Protein AF-A0A0Q6YWP3-F1 (afdb_monomer)

Mean predicted aligned error: 11.35 Å

Secondary structure (DSSP, 8-state):
----PPPPS--S----------TTSPPPPHHHHHHHHHHHHH--SS-S-----HHHHHHHHHHHHTTT--HHHHHHHHHHHHHH--SPPPHHHHHHHHHHHHHHSS--SSPPPPHHHHHHHHHHHHHHHTT--HHHHHHHHHHHHHHHHHHHHHHH-TT--HHHHHHHHHHHHHHHHHHHHHHHHHHHHT-STTGGGHHHHHPPPTT-----

Sequence (212 aa):
MKVKVWESFPPPSQCNEDIELNPFDEPVSLQGIKLVRTFFSTLTNLPGDRQLSKRATEIWGNGLAETGGSEDQIRVVGVWFNEHYQTWPALPTIVQAVKVLHETGTLPAERLENKSELAAMAFLQAADALGLSPFECSDALILAGTLAHYAGYRREHPRMSQASVQHDIAGYAEWGNSVANEILDEIQDGKGALRDLKDYLFKAAPGDESGS

pLDDT: mean 79.92, std 18.94, range [26.22, 96.12]

Structure (mmCIF, N/CA/C/O backbone):
data_AF-A0A0Q6YWP3-F1
#
_entry.id   AF-A0A0Q6YWP3-F1
#
loop_
_atom_site.group_PDB
_atom_site.id
_atom_site.type_symbol
_atom_site.label_atom_id
_atom_site.label_alt_id
_atom_site.label_comp_id
_atom_site.label_asym_id
_atom_site.label_entity_id
_atom_site.label_seq_id
_atom_site.pdbx_PDB_ins_code
_atom_site.Cartn_x
_atom_site.Cartn_y
_atom_site.Cartn_z
_atom_site.occupancy
_atom_site.B_iso_or_equiv
_atom_site.auth_seq_id
_atom_site.auth_comp_id
_atom_site.auth_asym_id
_atom_site.auth_atom_id
_atom_site.pdbx_PDB_model_num
ATOM 1 N N . MET A 1 1 ? 42.359 19.101 12.195 1.00 36.19 1 MET A N 1
ATOM 2 C CA . MET A 1 1 ? 41.343 19.544 11.218 1.00 36.19 1 MET A CA 1
ATOM 3 C C . MET A 1 1 ? 40.153 18.603 11.376 1.00 36.19 1 MET A C 1
ATOM 5 O O . MET A 1 1 ? 40.278 17.436 11.039 1.00 36.19 1 MET A O 1
ATOM 9 N N . LYS A 1 2 ? 39.104 19.035 12.091 1.00 29.38 2 LYS A N 1
ATOM 10 C CA . LYS A 1 2 ? 37.972 18.180 12.494 1.00 29.38 2 LYS A CA 1
ATOM 11 C C . LYS A 1 2 ? 36.897 18.205 11.406 1.00 29.38 2 LYS A C 1
ATOM 13 O O . LYS A 1 2 ? 36.483 19.281 10.986 1.00 29.38 2 LYS A O 1
ATOM 18 N N . VAL A 1 3 ? 36.487 17.021 10.966 1.00 26.22 3 VAL A N 1
ATOM 19 C CA . VAL A 1 3 ? 35.399 16.782 10.011 1.00 26.22 3 VAL A CA 1
ATOM 20 C C . VAL A 1 3 ? 34.067 17.088 10.704 1.00 26.22 3 VAL A C 1
ATOM 22 O O . VAL A 1 3 ? 33.825 16.593 11.804 1.00 26.22 3 VAL A O 1
ATOM 25 N N . LYS A 1 4 ? 33.223 17.928 10.091 1.00 28.20 4 LYS A N 1
ATOM 26 C CA . LYS A 1 4 ? 31.834 18.140 10.520 1.00 28.20 4 LYS A CA 1
ATOM 27 C C . LYS A 1 4 ? 30.990 16.960 10.032 1.00 28.20 4 LYS A C 1
ATOM 29 O O . LYS A 1 4 ? 30.813 16.789 8.830 1.00 28.20 4 LYS A O 1
ATOM 34 N N . VAL A 1 5 ? 30.502 16.169 10.981 1.00 30.98 5 VAL A N 1
ATOM 35 C CA . VAL A 1 5 ? 29.400 15.214 10.814 1.00 30.98 5 VAL A CA 1
ATOM 36 C C . VAL A 1 5 ? 28.134 16.030 10.522 1.00 30.98 5 VAL A C 1
ATOM 38 O O . VAL A 1 5 ? 27.869 16.993 11.238 1.00 30.98 5 VAL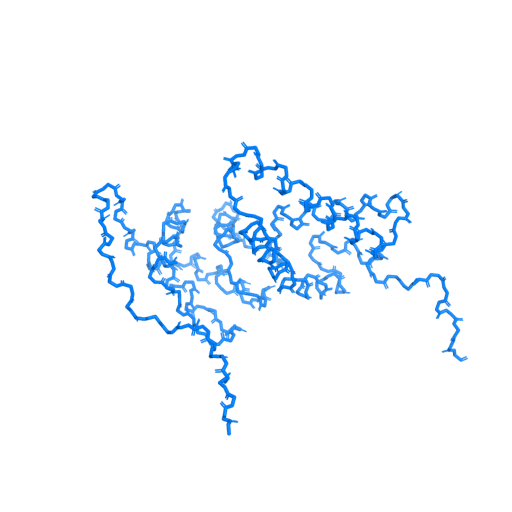 A O 1
ATOM 41 N N . TRP A 1 6 ? 27.413 15.716 9.443 1.00 29.64 6 TRP A N 1
ATOM 42 C CA . TRP A 1 6 ? 26.115 16.328 9.145 1.00 29.64 6 TRP A CA 1
ATOM 43 C C . TRP A 1 6 ? 25.040 15.637 9.986 1.00 29.64 6 TRP A C 1
ATOM 45 O O . TRP A 1 6 ? 24.883 14.420 9.921 1.00 29.64 6 TRP A O 1
ATOM 55 N N . GLU A 1 7 ? 24.374 16.430 10.819 1.00 30.19 7 GLU A N 1
ATOM 56 C CA . GLU A 1 7 ? 23.322 16.017 11.742 1.00 30.19 7 GLU A CA 1
ATOM 57 C C . GLU A 1 7 ? 22.018 15.712 10.994 1.00 30.19 7 GLU A C 1
ATOM 59 O O . GLU A 1 7 ? 21.630 16.397 10.046 1.00 30.19 7 GLU A O 1
ATOM 64 N N . SER A 1 8 ? 21.371 14.648 11.456 1.00 33.53 8 SER A N 1
ATOM 65 C CA . SER A 1 8 ? 20.018 14.198 11.158 1.00 33.53 8 SER A CA 1
ATOM 66 C C . SER A 1 8 ? 18.978 15.317 11.319 1.00 33.53 8 SER A C 1
ATOM 68 O O . SER A 1 8 ? 19.196 16.252 12.083 1.00 33.53 8 SER A O 1
ATOM 70 N N . PHE A 1 9 ? 17.853 15.180 10.606 1.00 31.59 9 PHE A N 1
ATOM 71 C CA . PHE A 1 9 ? 16.603 15.960 10.678 1.00 31.59 9 PHE A CA 1
ATOM 72 C C . PHE A 1 9 ? 16.457 16.940 11.866 1.00 31.59 9 PHE A C 1
ATOM 74 O O . PHE A 1 9 ? 16.589 16.526 13.020 1.00 31.59 9 PHE A O 1
ATOM 81 N N . PRO A 1 10 ? 16.096 18.217 11.623 1.00 34.34 10 PRO A N 1
ATOM 82 C CA . PRO A 1 10 ? 15.955 19.181 12.704 1.00 34.34 10 PRO A CA 1
ATOM 83 C C . PRO A 1 10 ? 14.751 18.859 13.613 1.00 34.34 10 PRO A C 1
ATOM 85 O O . PRO A 1 10 ? 13.735 18.340 13.142 1.00 34.34 10 PRO A O 1
ATOM 88 N N . PRO A 1 11 ? 14.838 19.206 14.912 1.00 31.03 11 PRO A N 1
ATOM 89 C CA . PRO A 1 11 ? 13.736 19.099 15.864 1.00 31.03 11 PRO A CA 1
ATOM 90 C C . PRO A 1 11 ? 12.628 20.125 15.550 1.00 31.03 11 PRO A C 1
ATOM 92 O O . PRO A 1 11 ? 12.899 21.168 14.946 1.00 31.03 11 PRO A O 1
ATOM 95 N N . PRO A 1 12 ? 11.377 19.893 15.992 1.00 34.50 12 PRO A N 1
ATOM 96 C CA . PRO A 1 12 ? 10.263 20.781 15.698 1.00 34.50 12 PRO A CA 1
ATOM 97 C C . PRO A 1 12 ? 10.268 21.987 16.647 1.00 34.50 12 PRO A C 1
ATOM 99 O O . PRO A 1 12 ? 9.529 22.023 17.626 1.00 34.50 12 PRO A O 1
ATOM 102 N N . SER A 1 13 ? 11.075 23.007 16.364 1.00 38.19 13 SER A N 1
ATOM 103 C CA . SER A 1 13 ? 10.786 24.364 16.837 1.00 38.19 13 SER A CA 1
ATOM 104 C C . SER A 1 13 ? 11.537 25.412 16.024 1.00 38.19 13 SER A C 1
ATOM 106 O O . SER A 1 13 ? 12.760 25.356 15.937 1.00 38.19 13 SER A O 1
ATOM 108 N N . GLN A 1 14 ? 10.773 26.411 15.568 1.00 36.66 14 GLN A N 1
ATOM 109 C CA . GLN A 1 14 ? 11.165 27.671 14.919 1.00 36.66 14 GLN A CA 1
ATOM 110 C C . GLN A 1 14 ? 11.204 27.686 13.382 1.00 36.66 14 GLN A C 1
ATOM 112 O O . GLN A 1 14 ? 12.199 28.051 12.767 1.00 36.66 14 GLN A O 1
ATOM 117 N N . CYS A 1 15 ? 10.039 27.451 12.776 1.00 31.56 15 CYS A N 1
ATOM 118 C CA . CYS A 1 15 ? 9.562 28.348 11.723 1.00 31.56 15 CYS A CA 1
ATOM 119 C C . CYS A 1 15 ? 8.568 29.317 12.378 1.00 31.56 15 CYS A C 1
ATOM 121 O O . CYS A 1 15 ? 7.392 28.996 12.520 1.00 31.56 15 CYS A O 1
ATOM 123 N N . ASN A 1 16 ? 9.058 30.468 12.843 1.00 42.81 16 ASN A N 1
ATOM 124 C CA . ASN A 1 16 ? 8.218 31.657 12.966 1.00 42.81 16 ASN A CA 1
ATOM 125 C C . ASN A 1 16 ? 8.261 32.349 11.604 1.00 42.81 16 ASN A C 1
ATOM 127 O O . ASN A 1 16 ? 9.076 33.237 11.379 1.00 42.81 16 ASN A O 1
ATOM 131 N N . GLU A 1 17 ? 7.410 31.894 10.698 1.00 42.47 17 GLU A N 1
ATOM 132 C CA . GLU A 1 17 ? 6.803 32.772 9.709 1.00 42.47 17 GLU A CA 1
ATOM 133 C C . GLU A 1 17 ? 5.310 32.644 9.962 1.00 42.47 17 GLU A C 1
ATOM 135 O O . GLU A 1 17 ? 4.774 31.533 10.000 1.00 42.47 17 GLU A O 1
ATOM 140 N N . ASP A 1 18 ? 4.691 33.776 10.279 1.00 41.66 18 ASP A N 1
ATOM 141 C CA . ASP A 1 18 ? 3.269 33.904 10.531 1.00 41.66 18 ASP A CA 1
ATOM 142 C C . ASP A 1 18 ? 2.508 33.250 9.375 1.00 41.66 18 ASP A C 1
ATOM 144 O O . ASP A 1 18 ? 2.404 33.805 8.281 1.00 41.66 18 ASP A O 1
ATOM 148 N N . ILE A 1 19 ? 1.997 32.038 9.607 1.00 44.81 19 ILE A N 1
ATOM 149 C CA . ILE A 1 19 ? 0.963 31.476 8.751 1.00 44.81 19 ILE A CA 1
ATOM 150 C C . ILE A 1 19 ? -0.212 32.417 8.951 1.00 44.81 19 ILE A C 1
ATOM 152 O O . ILE A 1 19 ? -0.861 32.401 9.999 1.00 44.81 19 ILE A O 1
ATOM 156 N N . GLU A 1 20 ? -0.431 33.274 7.962 1.00 38.97 20 GLU A N 1
ATOM 157 C CA . GLU A 1 20 ? -1.675 33.991 7.777 1.00 38.97 20 GLU A CA 1
ATOM 158 C C . GLU A 1 20 ? -2.767 32.916 7.757 1.00 38.97 20 GLU A C 1
ATOM 160 O O . GLU A 1 20 ? -2.954 32.204 6.771 1.00 38.97 20 GLU A O 1
ATOM 165 N N . LEU A 1 21 ? -3.383 32.694 8.924 1.00 39.88 21 LEU A N 1
ATOM 166 C CA . LEU A 1 21 ? -4.526 31.814 9.090 1.00 39.88 21 LEU A CA 1
ATOM 167 C C . LEU A 1 21 ? -5.546 32.294 8.077 1.00 39.88 21 LEU A C 1
ATOM 169 O O . LEU A 1 21 ? -6.106 33.375 8.249 1.00 39.88 21 LEU A O 1
ATOM 173 N N . ASN A 1 22 ? -5.763 31.509 7.026 1.00 44.22 22 ASN A N 1
ATOM 174 C CA . ASN A 1 22 ? -6.888 31.731 6.151 1.00 44.22 22 ASN A CA 1
ATOM 175 C C . ASN A 1 22 ? -8.135 31.622 7.043 1.00 44.22 22 ASN A C 1
ATOM 177 O O . ASN A 1 22 ? -8.423 30.534 7.543 1.00 44.22 22 ASN A O 1
ATOM 181 N N . PRO A 1 23 ? -8.877 32.714 7.300 1.00 43.69 23 PRO A N 1
ATOM 182 C CA . PRO A 1 23 ? -10.006 32.704 8.233 1.00 43.69 23 PRO A CA 1
ATOM 183 C C . PRO A 1 23 ? -11.196 31.877 7.712 1.00 43.69 23 PRO A C 1
ATOM 185 O O . PRO A 1 23 ? -12.246 31.833 8.351 1.00 43.69 23 PRO A O 1
ATOM 188 N N . PHE A 1 24 ? -11.028 31.244 6.547 1.00 51.12 24 PHE A N 1
ATOM 189 C CA . PHE A 1 24 ? -11.971 30.361 5.877 1.00 51.12 24 PHE A CA 1
ATOM 190 C C . PHE A 1 24 ? -11.594 28.874 5.958 1.00 51.12 24 PHE A C 1
ATOM 192 O O . PHE A 1 24 ? -12.341 28.057 5.424 1.00 51.12 24 PHE A O 1
ATOM 199 N N . ASP A 1 25 ? -10.486 28.502 6.609 1.00 51.50 25 ASP A N 1
ATOM 200 C CA . ASP A 1 25 ? -10.229 27.090 6.905 1.00 51.50 25 ASP A CA 1
ATOM 201 C C . ASP A 1 25 ? -11.214 26.635 7.993 1.00 51.50 25 ASP A C 1
ATOM 203 O O . ASP A 1 25 ? -11.259 27.201 9.091 1.00 51.50 25 ASP A O 1
ATOM 207 N N . GLU A 1 26 ? -12.054 25.645 7.673 1.00 54.94 26 GLU A N 1
ATOM 208 C CA . GLU A 1 26 ? -13.036 25.107 8.615 1.00 54.94 26 GLU A CA 1
ATOM 209 C C . GLU A 1 26 ? -12.348 24.685 9.924 1.00 54.94 26 GLU A C 1
ATOM 211 O O . GLU A 1 26 ? -11.316 24.002 9.898 1.00 54.94 26 GLU A O 1
ATOM 216 N N . PRO A 1 27 ? -12.898 25.071 11.091 1.00 60.66 27 PRO A N 1
ATOM 217 C CA . PRO A 1 27 ? -12.310 24.696 12.361 1.00 60.66 27 PRO A CA 1
ATOM 218 C C . PRO A 1 27 ? -12.307 23.174 12.488 1.00 60.66 27 PRO A C 1
ATOM 220 O O . PRO A 1 27 ? -13.338 22.514 12.358 1.00 60.66 27 PRO A O 1
ATOM 223 N N . VAL A 1 28 ? -11.127 22.630 12.772 1.00 64.94 28 VAL A N 1
ATOM 224 C CA . VAL A 1 28 ? -10.891 21.191 12.903 1.00 64.94 28 VAL A CA 1
ATOM 225 C C . VAL A 1 28 ? -11.882 20.601 13.901 1.00 64.94 28 VAL A C 1
ATOM 227 O O . VAL A 1 28 ? -11.994 21.056 15.045 1.00 64.94 28 VAL A O 1
ATOM 230 N N . SER A 1 29 ? -12.604 19.568 13.469 1.00 76.06 29 SER A N 1
ATOM 231 C CA . SER A 1 29 ? -13.653 18.949 14.274 1.00 76.06 29 SER A CA 1
ATOM 232 C C . SER A 1 29 ? -13.088 18.389 15.585 1.00 76.06 29 SER A C 1
ATOM 234 O O . SER A 1 29 ? -12.233 17.499 15.585 1.00 76.06 29 SER A O 1
ATOM 236 N N . LEU A 1 30 ? -13.608 18.857 16.729 1.00 83.12 30 LEU A N 1
ATOM 237 C CA . LEU A 1 30 ? -13.280 18.295 18.050 1.00 83.12 30 LEU A CA 1
ATOM 238 C C . LEU A 1 30 ? -13.588 16.795 18.119 1.00 83.12 30 LEU A C 1
ATOM 240 O O . LEU A 1 30 ? -12.880 16.051 18.797 1.00 83.12 30 LEU A O 1
ATOM 244 N N . GLN A 1 31 ? -14.637 16.356 17.421 1.00 86.50 31 GLN A N 1
ATOM 245 C CA . GLN A 1 31 ? -14.953 14.941 17.270 1.00 86.50 31 GLN A CA 1
ATOM 246 C C . GLN A 1 31 ? -13.850 14.236 16.480 1.00 86.50 31 GLN A C 1
ATOM 248 O O . GLN A 1 31 ? -13.316 13.247 16.965 1.00 86.50 31 GLN A O 1
ATOM 253 N N . GLY A 1 32 ? -13.436 14.787 15.337 1.00 88.06 32 GLY A N 1
ATOM 254 C CA . GLY A 1 32 ? -12.329 14.260 14.536 1.00 88.06 32 GLY A CA 1
ATOM 255 C C . GLY A 1 32 ? -11.045 14.055 15.343 1.00 88.06 32 GLY A C 1
ATOM 256 O O . GLY A 1 32 ? -10.467 12.972 15.332 1.00 88.06 32 GLY A O 1
ATOM 257 N N . ILE A 1 33 ? -10.644 15.049 16.141 1.00 88.50 33 ILE A N 1
ATOM 258 C CA . ILE A 1 33 ? -9.459 14.949 17.014 1.00 88.50 33 ILE A CA 1
ATOM 259 C C . ILE A 1 33 ? -9.607 13.818 18.044 1.00 88.50 33 ILE A C 1
ATOM 261 O O . ILE A 1 33 ? -8.634 13.113 18.326 1.00 88.50 33 ILE A O 1
ATOM 265 N N . LYS A 1 34 ? -10.803 13.625 18.618 1.00 90.69 34 LYS A N 1
ATOM 266 C CA . LYS A 1 34 ? -11.063 12.501 19.532 1.00 90.69 34 LYS A CA 1
ATOM 267 C C . LYS A 1 34 ? -10.914 11.163 18.819 1.00 90.69 34 LYS A C 1
ATOM 269 O O . LYS A 1 34 ? -10.228 10.299 19.350 1.00 90.69 34 LYS A O 1
ATOM 274 N N . LEU A 1 35 ? -11.469 11.020 17.613 1.00 93.38 35 LEU A N 1
ATOM 275 C CA . LEU A 1 35 ? -11.328 9.800 16.811 1.00 93.38 35 LEU A CA 1
ATOM 276 C C . LEU A 1 35 ? -9.850 9.487 16.538 1.00 93.38 35 LEU A C 1
ATOM 278 O O . LEU A 1 35 ? -9.416 8.366 16.783 1.00 93.38 35 LEU A O 1
ATOM 282 N N . VAL A 1 36 ? -9.048 10.482 16.140 1.00 91.81 36 VAL A N 1
ATOM 283 C CA . VAL A 1 36 ? -7.597 10.301 15.944 1.00 91.81 36 VAL A CA 1
ATOM 284 C C . VAL A 1 36 ? -6.938 9.787 17.221 1.00 91.81 36 VAL A C 1
ATOM 286 O O . VAL A 1 36 ? -6.253 8.769 17.199 1.00 91.81 36 VAL A O 1
ATOM 289 N N . ARG A 1 37 ? -7.172 10.440 18.363 1.00 90.00 37 ARG A N 1
ATOM 290 C CA . ARG A 1 37 ? -6.587 10.003 19.641 1.00 90.00 37 ARG A CA 1
ATOM 291 C C . ARG A 1 37 ? -7.008 8.587 20.015 1.00 90.00 37 ARG A C 1
ATOM 293 O O . ARG A 1 37 ? -6.166 7.814 20.464 1.00 90.00 37 ARG A O 1
ATOM 300 N N . THR A 1 38 ? -8.278 8.246 19.819 1.00 92.38 38 THR A N 1
ATOM 301 C CA . THR A 1 38 ? -8.795 6.905 20.092 1.00 92.38 38 THR A CA 1
ATOM 302 C C . THR A 1 38 ? -8.093 5.870 19.223 1.00 92.38 38 THR A C 1
ATOM 304 O O . THR A 1 38 ? -7.610 4.882 19.770 1.00 92.38 38 THR A O 1
ATOM 307 N N . PHE A 1 39 ? -7.935 6.123 17.921 1.00 93.25 39 PHE A N 1
ATOM 308 C CA . PHE A 1 39 ? -7.214 5.228 17.014 1.00 93.25 39 PHE A CA 1
ATOM 309 C C . PHE A 1 39 ? -5.755 5.035 17.446 1.00 93.25 39 PHE A C 1
ATOM 311 O O . PHE A 1 39 ? -5.323 3.923 17.718 1.00 93.25 39 PHE A O 1
ATOM 318 N N . PHE A 1 40 ? -4.994 6.120 17.610 1.00 89.62 40 PHE A N 1
ATOM 319 C CA . PHE A 1 40 ? -3.577 6.021 17.981 1.00 89.62 40 PHE A CA 1
ATOM 320 C C . PHE A 1 40 ? -3.355 5.425 19.381 1.00 89.62 40 PHE A C 1
ATOM 322 O O . PHE A 1 40 ? -2.286 4.878 19.653 1.00 89.62 40 PHE A O 1
ATOM 329 N N . SER A 1 41 ? -4.358 5.481 20.268 1.00 89.19 41 SER A N 1
ATOM 330 C CA . SER A 1 41 ? -4.292 4.825 21.579 1.00 89.19 41 SER A CA 1
ATOM 331 C C . SER A 1 41 ? -4.309 3.297 21.497 1.00 89.19 41 SER A C 1
ATOM 333 O O . SER A 1 41 ? -3.792 2.647 22.406 1.00 89.19 41 SER A O 1
ATOM 335 N N . THR A 1 42 ? -4.870 2.716 20.429 1.00 90.50 42 THR A N 1
ATOM 336 C CA . THR A 1 42 ? -4.894 1.260 20.256 1.00 90.50 42 THR A CA 1
ATOM 337 C C . THR A 1 42 ? -3.574 0.731 19.723 1.00 90.50 42 THR A C 1
ATOM 339 O O . THR A 1 42 ? -3.256 -0.415 20.004 1.00 90.50 42 THR A O 1
ATOM 342 N N . LEU A 1 43 ? -2.804 1.521 18.967 1.00 86.19 43 LEU A N 1
ATOM 343 C CA . LEU A 1 43 ? -1.618 1.053 18.245 1.00 86.19 43 LEU A CA 1
ATOM 344 C C . LEU A 1 43 ? -0.501 0.645 19.208 1.00 86.19 43 LEU A C 1
ATOM 346 O O . LEU A 1 43 ? 0.202 1.501 19.742 1.00 86.19 43 LEU A O 1
ATOM 350 N N . THR A 1 44 ? -0.330 -0.654 19.456 1.00 79.62 44 THR A N 1
ATOM 351 C CA . THR A 1 44 ? 0.673 -1.178 20.398 1.00 79.62 44 THR A CA 1
ATOM 352 C C . THR A 1 44 ? 1.919 -1.711 19.710 1.00 79.62 44 THR A C 1
ATOM 354 O O . THR A 1 44 ? 2.979 -1.701 20.333 1.00 79.62 44 THR A O 1
ATOM 357 N N . ASN A 1 45 ? 1.803 -2.124 18.446 1.00 70.56 45 ASN A N 1
ATOM 358 C CA . ASN A 1 45 ? 2.820 -2.918 17.751 1.00 70.56 45 ASN A CA 1
ATOM 359 C C . ASN A 1 45 ? 3.852 -2.074 16.977 1.00 70.56 45 ASN A C 1
ATOM 361 O O . ASN A 1 45 ? 4.822 -2.622 16.463 1.00 70.56 45 ASN A O 1
ATOM 365 N N . LEU A 1 46 ? 3.689 -0.745 16.926 1.00 68.44 46 LEU A N 1
ATOM 366 C CA . LEU A 1 46 ? 4.578 0.161 16.188 1.00 68.44 46 LEU A CA 1
ATOM 367 C C . LEU A 1 46 ? 5.637 0.825 17.102 1.00 68.44 46 LEU A C 1
ATOM 369 O O . LEU A 1 46 ? 5.292 1.266 18.209 1.00 68.44 46 LEU A O 1
ATOM 373 N N . PRO A 1 47 ? 6.912 0.932 16.664 1.00 57.00 47 PRO A N 1
ATOM 374 C CA . PRO A 1 47 ? 7.994 1.554 17.434 1.00 57.00 47 PRO A CA 1
ATOM 375 C C . PRO A 1 47 ? 7.790 3.070 17.641 1.00 57.00 47 PRO A C 1
ATOM 377 O O . PRO A 1 47 ? 7.166 3.756 16.834 1.00 57.00 47 PRO A O 1
ATOM 380 N N . GLY A 1 48 ? 8.287 3.583 18.774 1.00 54.91 48 GLY A N 1
ATOM 381 C CA . GLY A 1 48 ? 7.919 4.887 19.342 1.00 54.91 48 GLY A CA 1
ATOM 382 C C . GLY A 1 48 ? 8.360 6.124 18.549 1.00 54.91 48 GLY A C 1
ATOM 383 O O . GLY A 1 48 ? 9.542 6.415 18.462 1.00 54.91 48 GLY A O 1
ATOM 384 N N . ASP A 1 49 ? 7.392 6.871 18.024 1.00 57.19 49 ASP A N 1
ATOM 385 C CA . ASP A 1 49 ? 6.816 8.102 18.593 1.00 57.19 49 ASP A CA 1
ATOM 386 C C . ASP A 1 49 ? 5.392 8.183 18.026 1.00 57.19 49 ASP A C 1
ATOM 388 O O . ASP A 1 49 ? 5.204 8.371 16.830 1.00 57.19 49 ASP A O 1
ATOM 392 N N . ARG A 1 50 ? 4.369 7.918 18.849 1.00 62.53 50 ARG A N 1
ATOM 393 C CA . ARG A 1 50 ? 2.978 7.747 18.376 1.00 62.53 50 ARG A CA 1
ATOM 394 C C . ARG A 1 50 ? 2.279 9.077 18.091 1.00 62.53 50 ARG A C 1
ATOM 396 O O . ARG A 1 50 ? 1.088 9.086 17.779 1.00 62.53 50 ARG A O 1
ATOM 403 N N . GLN A 1 51 ? 2.973 10.200 18.273 1.00 67.81 51 GLN A N 1
ATOM 404 C CA . GLN A 1 51 ? 2.371 11.513 18.121 1.00 67.81 51 GLN A CA 1
ATOM 405 C C . GLN A 1 51 ? 2.485 11.996 16.683 1.00 67.81 51 GLN A C 1
ATOM 407 O O . GLN A 1 51 ? 3.549 12.355 16.186 1.00 67.81 51 GLN A O 1
ATOM 412 N N . LEU A 1 52 ? 1.331 12.069 16.027 1.00 77.69 52 LEU A N 1
ATOM 413 C CA . LEU A 1 52 ? 1.197 12.868 14.823 1.00 77.69 52 LEU A CA 1
ATOM 414 C C . LEU A 1 52 ? 1.549 14.329 15.125 1.00 77.69 52 LEU A C 1
ATOM 416 O O . LEU A 1 52 ? 1.199 14.873 16.175 1.00 77.69 52 LEU A O 1
ATOM 420 N N . SER A 1 53 ? 2.168 15.000 14.152 1.00 82.38 53 SER A N 1
ATOM 421 C CA . SER A 1 53 ? 2.283 16.458 14.185 1.00 82.38 53 SER A CA 1
ATOM 422 C C . SER A 1 53 ? 0.895 17.106 14.281 1.00 82.38 53 SER A C 1
ATOM 424 O O . SER A 1 53 ? -0.119 16.496 13.925 1.00 82.38 53 SER A O 1
ATOM 426 N N . LYS A 1 54 ? 0.827 18.369 14.722 1.00 80.75 54 LYS A N 1
ATOM 427 C CA . LYS A 1 54 ? -0.445 19.110 14.789 1.00 80.75 54 LYS A CA 1
ATOM 428 C C . LYS A 1 54 ? -1.167 19.086 13.437 1.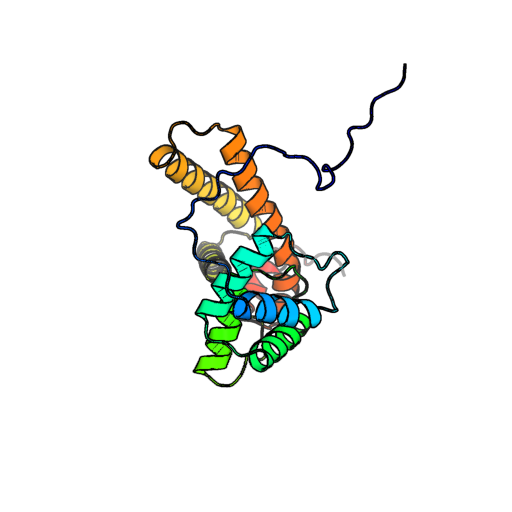00 80.75 54 LYS A C 1
ATOM 430 O O . LYS A 1 54 ? -2.303 18.641 13.368 1.00 80.75 54 LYS A O 1
ATOM 435 N N . ARG A 1 55 ? -0.462 19.437 12.357 1.00 82.50 55 ARG A N 1
ATOM 436 C CA . ARG A 1 55 ? -1.000 19.422 10.989 1.00 82.50 55 ARG A CA 1
ATOM 437 C C . ARG A 1 55 ? -1.501 18.039 10.565 1.00 82.50 55 ARG A C 1
ATOM 439 O O . ARG A 1 55 ? -2.568 17.927 9.975 1.00 82.50 55 ARG A O 1
ATOM 446 N N . ALA A 1 56 ? -0.752 16.979 10.871 1.00 81.31 56 ALA A N 1
ATOM 447 C CA . ALA A 1 56 ? -1.195 15.621 10.564 1.00 81.31 56 ALA A CA 1
ATOM 448 C C . ALA A 1 56 ? -2.445 15.241 11.374 1.00 81.31 56 ALA A C 1
ATOM 450 O O . ALA A 1 56 ? -3.377 14.671 10.818 1.00 81.31 56 ALA A O 1
ATOM 451 N N . THR A 1 57 ? -2.515 15.625 12.649 1.00 85.38 57 THR A N 1
ATOM 452 C CA . THR A 1 57 ? -3.703 15.415 13.492 1.00 85.38 57 THR A CA 1
ATOM 453 C C . THR A 1 57 ? -4.939 16.105 12.914 1.00 85.38 57 THR A C 1
ATOM 455 O O . THR A 1 57 ? -6.023 15.534 12.955 1.00 85.38 57 THR A O 1
ATOM 458 N N . GLU A 1 58 ? -4.791 17.308 12.359 1.00 86.31 58 GLU A N 1
ATOM 459 C CA . GLU A 1 58 ? -5.890 18.065 11.744 1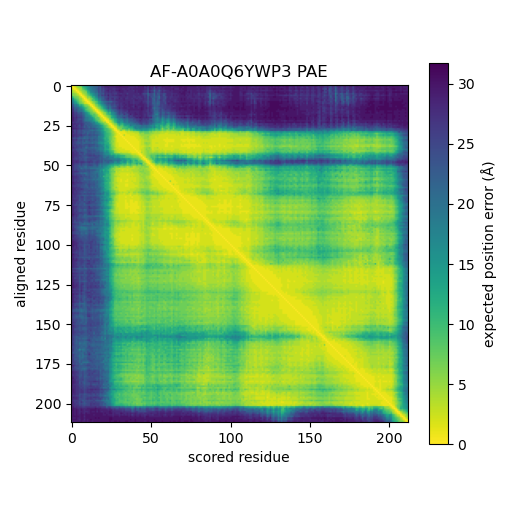.00 86.31 58 GLU A CA 1
ATOM 460 C C . GLU A 1 58 ? -6.392 17.394 10.458 1.00 86.31 58 GLU A C 1
ATOM 462 O O . GLU A 1 58 ? -7.590 17.149 10.322 1.00 86.31 58 GLU A O 1
ATOM 467 N N . ILE A 1 59 ? -5.475 17.000 9.565 1.00 87.31 59 ILE A N 1
ATOM 468 C CA . ILE A 1 59 ? -5.798 16.266 8.329 1.00 87.31 59 ILE A CA 1
ATOM 469 C C . ILE A 1 59 ? -6.536 14.961 8.652 1.00 87.31 59 ILE A C 1
ATOM 471 O O . ILE A 1 59 ? -7.579 14.663 8.071 1.00 87.31 59 ILE A O 1
ATOM 475 N N . TRP A 1 60 ? -6.011 14.194 9.607 1.00 91.25 60 TRP A N 1
ATOM 476 C CA . TRP A 1 60 ? -6.637 12.954 10.052 1.00 91.25 60 TRP A CA 1
ATOM 477 C C . TRP A 1 60 ? -7.980 13.194 10.738 1.00 91.25 60 TRP A C 1
ATOM 479 O O . TRP A 1 60 ? -8.922 12.440 10.514 1.00 91.25 60 TRP A O 1
ATOM 489 N N . GLY A 1 61 ? -8.086 14.245 11.551 1.00 90.06 61 GLY A N 1
ATOM 490 C CA . GLY A 1 61 ? -9.313 14.603 12.252 1.00 90.06 61 GLY A CA 1
ATOM 491 C C . GLY A 1 61 ? -10.458 14.875 11.285 1.00 90.06 61 GLY A C 1
ATOM 492 O O . GLY A 1 61 ? -11.544 14.326 11.468 1.00 90.06 61 GLY A O 1
ATOM 493 N N . ASN A 1 62 ? -10.203 15.653 10.234 1.00 89.38 62 ASN A N 1
ATOM 494 C CA . ASN A 1 62 ? -11.200 15.934 9.204 1.00 89.38 62 ASN A CA 1
ATOM 495 C C . ASN A 1 62 ? -11.571 14.659 8.431 1.00 89.38 62 ASN A C 1
ATOM 497 O O . ASN A 1 62 ? -12.746 14.302 8.378 1.00 89.38 62 ASN A O 1
ATOM 501 N N . GLY A 1 63 ? -10.575 13.904 7.951 1.00 88.25 63 GLY A N 1
ATOM 502 C CA . GLY A 1 63 ? -10.824 12.674 7.193 1.00 88.25 63 GLY A CA 1
ATOM 503 C C . GLY A 1 63 ? -11.595 11.606 7.976 1.00 88.25 63 GLY A C 1
ATOM 504 O O . GLY A 1 63 ? -12.450 10.929 7.413 1.00 88.25 63 GLY A O 1
ATOM 505 N N . LEU A 1 64 ? -11.348 11.465 9.284 1.00 90.75 64 LEU A N 1
ATOM 506 C CA . LEU A 1 64 ? -12.115 10.548 10.132 1.00 90.75 64 LEU A CA 1
ATOM 507 C C . LEU A 1 64 ? -13.510 11.087 10.461 1.00 90.75 64 LEU A C 1
ATOM 509 O O . LEU A 1 64 ? -14.458 10.306 10.483 1.00 90.75 64 LEU A O 1
ATOM 513 N N . ALA A 1 65 ? -13.669 12.393 10.692 1.00 88.94 65 ALA A N 1
ATOM 514 C CA . ALA A 1 65 ? -14.983 12.983 10.955 1.00 88.94 65 ALA A CA 1
ATOM 515 C C . ALA A 1 65 ? -15.945 12.794 9.768 1.00 88.94 65 ALA A C 1
ATOM 517 O O . ALA A 1 65 ? -17.113 12.468 9.977 1.00 88.94 65 ALA A O 1
ATOM 518 N N . GLU A 1 66 ? -15.444 12.903 8.535 1.00 89.75 66 GLU A N 1
ATOM 519 C CA . GLU A 1 66 ? -16.210 12.677 7.300 1.00 89.75 66 GLU A CA 1
ATOM 520 C C . GLU A 1 66 ? -16.757 11.248 7.164 1.00 89.75 66 GLU A C 1
ATOM 522 O O . GLU A 1 66 ? -17.737 11.025 6.456 1.00 89.75 66 GLU A O 1
ATOM 527 N N . THR A 1 67 ? -16.161 10.268 7.851 1.00 87.31 67 THR A N 1
ATOM 528 C CA . THR A 1 67 ? -16.673 8.888 7.841 1.00 87.31 67 THR A CA 1
ATOM 529 C C . THR A 1 67 ? -17.955 8.711 8.653 1.00 87.31 67 THR A C 1
ATOM 531 O O . THR A 1 67 ? -18.628 7.696 8.501 1.00 87.31 67 THR A O 1
ATOM 534 N N . GLY A 1 68 ? -18.276 9.652 9.551 1.00 85.25 68 GLY A N 1
ATOM 535 C CA . GLY A 1 68 ? -19.362 9.498 10.522 1.00 85.25 68 GLY A CA 1
ATOM 536 C C . GLY A 1 68 ? -19.109 8.420 11.588 1.00 85.25 68 GLY A C 1
ATOM 537 O O . GLY A 1 68 ? -20.031 8.072 12.324 1.00 85.25 68 GLY A O 1
ATOM 538 N N . GLY A 1 69 ? -17.885 7.885 11.679 1.00 86.38 69 GLY A N 1
ATOM 539 C CA . GLY A 1 69 ? -17.525 6.815 12.608 1.00 86.38 69 GLY A CA 1
ATOM 540 C C . GLY A 1 69 ? -17.593 7.225 14.085 1.00 86.38 69 GLY A C 1
ATOM 541 O O . GLY A 1 69 ? -17.257 8.353 14.460 1.00 86.38 69 GLY A O 1
ATOM 542 N N . SER A 1 70 ? -18.005 6.289 14.943 1.00 92.31 70 SER A N 1
ATOM 543 C CA . SER A 1 70 ? -17.986 6.460 16.401 1.00 92.31 70 SER A CA 1
ATOM 544 C C . SER A 1 70 ? -16.618 6.124 17.012 1.00 92.31 70 SER A C 1
ATOM 546 O O . SER A 1 70 ? -15.793 5.441 16.404 1.00 92.31 70 SER A O 1
ATOM 548 N N . GLU A 1 71 ? -16.375 6.560 18.253 1.00 94.19 71 GLU A N 1
ATOM 549 C CA . GLU A 1 71 ? -15.156 6.188 18.991 1.00 94.19 71 GLU A CA 1
ATOM 550 C C . GLU A 1 71 ? -15.023 4.664 19.165 1.00 94.19 71 GLU A C 1
ATOM 552 O O . GLU A 1 71 ? -13.917 4.131 19.071 1.00 94.19 71 GLU A O 1
ATOM 557 N N . ASP A 1 72 ? -16.135 3.949 19.358 1.00 94.56 72 ASP A N 1
ATOM 558 C CA . ASP A 1 72 ? -16.132 2.487 19.482 1.00 94.56 72 ASP A CA 1
ATOM 559 C C . ASP A 1 72 ? -15.751 1.809 18.163 1.00 94.56 72 ASP A C 1
ATOM 561 O O . ASP A 1 72 ? -14.924 0.898 18.156 1.00 94.56 72 ASP A O 1
ATOM 565 N N . GLN A 1 73 ? -16.279 2.293 17.035 1.00 94.69 73 GLN A N 1
ATOM 566 C CA . GLN A 1 73 ? -15.900 1.798 15.708 1.00 94.69 73 GLN A CA 1
ATOM 567 C C . GLN A 1 73 ? -14.416 2.032 15.431 1.00 94.69 73 GLN A C 1
ATOM 569 O O . GLN A 1 73 ? -13.724 1.138 14.951 1.00 94.69 73 GLN A O 1
ATOM 574 N N . ILE A 1 74 ? -13.901 3.207 15.794 1.00 95.69 74 ILE A N 1
ATOM 575 C CA . ILE A 1 74 ? -12.478 3.515 15.658 1.00 95.69 74 ILE A CA 1
ATOM 576 C C . ILE A 1 74 ? -11.614 2.608 16.534 1.00 95.69 74 ILE A C 1
ATOM 578 O O . ILE A 1 74 ? -10.542 2.188 16.103 1.00 95.69 74 ILE A O 1
ATOM 582 N N . ARG A 1 75 ? -12.071 2.265 17.741 1.00 95.56 75 ARG A N 1
ATOM 583 C CA . ARG A 1 75 ? -11.361 1.317 18.603 1.00 95.56 75 ARG A CA 1
ATOM 584 C C . ARG A 1 75 ? -11.296 -0.072 17.968 1.00 95.56 75 ARG A C 1
ATOM 586 O O . ARG A 1 75 ? -10.232 -0.678 17.984 1.00 95.56 75 ARG A O 1
ATOM 593 N N . VAL A 1 76 ? -12.397 -0.545 17.379 1.00 96.12 76 VAL A N 1
ATOM 594 C CA . VAL A 1 76 ? -12.443 -1.822 16.645 1.00 96.12 76 VAL A CA 1
ATOM 595 C C . VAL A 1 76 ? -11.479 -1.803 15.456 1.00 96.12 76 VAL A C 1
ATOM 597 O O . VAL A 1 76 ? -10.656 -2.706 15.334 1.00 96.12 76 VAL A O 1
ATOM 600 N N . VAL A 1 77 ? -11.510 -0.746 14.637 1.00 96.00 77 VAL A N 1
ATOM 601 C CA . VAL A 1 77 ? -10.569 -0.563 13.516 1.00 96.00 77 VAL A CA 1
ATOM 602 C C . VAL A 1 77 ? -9.123 -0.525 14.001 1.00 96.00 77 VAL A C 1
ATOM 604 O O . VAL A 1 77 ? -8.248 -1.105 13.372 1.00 96.00 77 VAL A O 1
ATOM 607 N N . GLY A 1 78 ? -8.861 0.130 15.128 1.00 94.06 78 GLY A N 1
ATOM 608 C CA . GLY A 1 78 ? -7.532 0.218 15.712 1.00 94.06 78 GLY A CA 1
ATOM 609 C C . GLY A 1 78 ? -6.990 -1.110 16.248 1.00 94.06 78 GLY A C 1
ATOM 610 O O . GLY A 1 78 ? -5.784 -1.340 16.174 1.00 94.06 78 GLY A O 1
ATOM 611 N N . VAL A 1 79 ? -7.848 -1.986 16.781 1.00 93.94 79 VAL A N 1
ATOM 612 C CA . VAL A 1 79 ? -7.464 -3.354 17.175 1.00 93.94 79 VAL A CA 1
ATOM 613 C C . VAL A 1 79 ? -7.171 -4.191 15.936 1.00 93.94 79 VAL A C 1
ATOM 615 O O . VAL A 1 79 ? -6.075 -4.729 15.830 1.00 93.94 79 VAL A O 1
ATOM 618 N N . TRP A 1 80 ? -8.093 -4.201 14.973 1.00 94.81 80 TRP A N 1
ATOM 619 C CA . TRP A 1 80 ? -7.919 -4.888 13.693 1.00 94.81 80 TRP A CA 1
ATOM 620 C C . TRP A 1 80 ? -6.637 -4.442 12.973 1.00 94.81 80 TRP A C 1
ATOM 622 O O . TRP A 1 80 ? -5.853 -5.269 12.521 1.00 94.81 80 TRP A O 1
ATOM 632 N N . PHE A 1 81 ? -6.343 -3.139 12.943 1.00 92.75 81 PHE A N 1
ATOM 633 C CA . PHE A 1 81 ? -5.126 -2.635 12.307 1.00 92.75 81 PHE A CA 1
ATOM 634 C C . PHE A 1 81 ? -3.854 -3.227 12.938 1.00 92.75 81 PHE A C 1
ATOM 636 O O . PHE A 1 81 ? -2.952 -3.628 12.216 1.00 92.75 81 PHE A O 1
ATOM 643 N N . ASN A 1 82 ? -3.781 -3.338 14.269 1.00 89.69 82 ASN A N 1
ATOM 644 C CA . ASN A 1 82 ? -2.621 -3.955 14.930 1.00 89.69 82 ASN A CA 1
ATOM 645 C C . ASN A 1 82 ? -2.453 -5.445 14.624 1.00 89.69 82 ASN A C 1
ATOM 647 O O . ASN A 1 82 ? -1.339 -5.955 14.738 1.00 89.69 82 ASN A O 1
ATOM 651 N N . GLU A 1 83 ? -3.551 -6.147 14.351 1.00 89.50 83 GLU A N 1
ATOM 652 C CA . GLU A 1 83 ? -3.538 -7.581 14.057 1.00 89.50 83 GLU A CA 1
ATOM 653 C C . GLU A 1 83 ? -3.031 -7.860 12.639 1.00 89.50 83 GLU A C 1
ATOM 655 O O . GLU A 1 83 ? -2.418 -8.901 12.412 1.00 89.50 83 GLU A O 1
ATOM 660 N N . HIS A 1 84 ? -3.251 -6.924 11.709 1.00 88.12 84 HIS A N 1
ATOM 661 C CA . HIS A 1 84 ? -3.005 -7.137 10.280 1.00 88.12 84 HIS A CA 1
ATOM 662 C C . HIS A 1 84 ? -1.873 -6.301 9.681 1.00 88.12 84 HIS A C 1
ATOM 664 O O . HIS A 1 84 ? -1.344 -6.694 8.650 1.00 88.12 84 HIS A O 1
ATOM 670 N N . TYR A 1 85 ? -1.481 -5.186 10.302 1.00 86.50 85 TYR A N 1
ATOM 671 C CA . TYR A 1 85 ? -0.467 -4.283 9.755 1.00 86.50 85 TYR A CA 1
ATOM 672 C C . TYR A 1 85 ? 0.732 -4.149 10.695 1.00 86.50 85 TYR A C 1
ATOM 674 O O . TYR A 1 85 ? 0.590 -3.985 11.910 1.00 86.50 85 TYR A O 1
ATOM 682 N N . GLN A 1 86 ? 1.933 -4.159 10.116 1.00 81.88 86 GLN A N 1
ATOM 683 C CA . GLN A 1 86 ? 3.199 -3.903 10.818 1.00 81.88 86 GLN A CA 1
ATOM 684 C C . GLN A 1 86 ? 3.769 -2.516 10.491 1.00 81.88 86 GLN A C 1
ATOM 686 O O . GLN A 1 86 ? 4.751 -2.069 11.087 1.00 81.88 86 GLN A O 1
ATOM 691 N N . THR A 1 87 ? 3.147 -1.828 9.539 1.00 80.88 87 THR A N 1
ATOM 692 C CA . THR A 1 87 ? 3.566 -0.531 9.019 1.00 80.88 87 THR A CA 1
ATOM 693 C C . THR A 1 87 ? 2.817 0.636 9.656 1.00 80.88 87 THR A C 1
ATOM 695 O O . THR A 1 87 ? 1.787 0.487 10.318 1.00 80.88 87 THR A O 1
ATOM 698 N N . TRP A 1 88 ? 3.360 1.845 9.478 1.00 82.50 88 TRP A N 1
ATOM 699 C CA . TRP A 1 88 ? 2.704 3.056 9.960 1.00 82.50 88 TRP A CA 1
ATOM 700 C C . TRP A 1 88 ? 1.339 3.242 9.283 1.00 82.50 88 TRP A C 1
ATOM 702 O O . TRP A 1 88 ? 1.238 3.117 8.061 1.00 82.50 88 TRP A O 1
ATOM 712 N N . PRO A 1 89 ? 0.284 3.576 10.046 1.00 85.81 89 PRO A N 1
ATOM 713 C CA . PRO A 1 89 ? -1.056 3.681 9.503 1.00 85.81 89 PRO A CA 1
ATOM 714 C C . PRO A 1 89 ? -1.149 4.833 8.503 1.00 85.81 89 PRO A C 1
ATOM 716 O O . PRO A 1 89 ? -0.687 5.948 8.754 1.00 85.81 89 PRO A O 1
ATOM 719 N N . ALA A 1 90 ? -1.816 4.572 7.383 1.00 85.25 90 ALA A N 1
ATOM 720 C CA . ALA A 1 90 ? -2.156 5.576 6.388 1.00 85.25 90 ALA A CA 1
ATOM 721 C C . ALA A 1 90 ? -3.636 5.957 6.520 1.00 85.25 90 ALA A C 1
ATOM 723 O O . ALA A 1 90 ? -4.504 5.084 6.568 1.00 85.25 90 ALA A O 1
ATOM 724 N N . LEU A 1 91 ? -3.940 7.260 6.527 1.00 88.75 91 LEU A N 1
ATOM 725 C CA . LEU A 1 91 ? -5.313 7.761 6.665 1.00 88.75 91 LEU A CA 1
ATOM 726 C C . LEU A 1 91 ? -6.301 7.111 5.674 1.00 88.75 91 LEU A C 1
ATOM 728 O O . LEU A 1 91 ? -7.376 6.717 6.123 1.00 88.75 91 LEU A O 1
ATOM 732 N N . PRO A 1 92 ? -5.976 6.929 4.373 1.00 86.50 92 PRO A N 1
ATOM 733 C CA . PRO A 1 92 ? -6.892 6.279 3.434 1.00 86.50 92 PRO A CA 1
ATOM 734 C C . PRO A 1 92 ? -7.288 4.858 3.850 1.00 86.50 92 PRO A C 1
ATOM 736 O O . PRO A 1 92 ? -8.456 4.497 3.724 1.00 86.50 92 PRO A O 1
ATOM 739 N N . THR A 1 93 ? -6.347 4.075 4.387 1.00 88.38 93 THR A N 1
ATOM 740 C CA . THR A 1 93 ? -6.603 2.716 4.885 1.00 88.38 93 THR A CA 1
ATOM 741 C C . THR A 1 93 ? -7.574 2.744 6.057 1.00 88.38 93 THR A C 1
ATOM 743 O O . THR A 1 93 ? -8.542 1.988 6.081 1.00 88.38 93 THR A O 1
ATOM 746 N N . ILE A 1 94 ? -7.364 3.661 7.004 1.00 92.69 94 ILE A N 1
ATOM 747 C CA . ILE A 1 94 ? -8.213 3.762 8.197 1.00 92.69 94 ILE A CA 1
ATOM 748 C C . ILE A 1 94 ? -9.614 4.245 7.825 1.00 92.69 94 ILE A C 1
ATOM 750 O O . ILE A 1 94 ? -10.603 3.668 8.270 1.00 92.69 94 ILE A O 1
ATOM 754 N N . VAL A 1 95 ? -9.716 5.245 6.949 1.00 92.38 95 VAL A N 1
ATOM 755 C CA . VAL A 1 95 ? -10.998 5.714 6.406 1.00 92.38 95 VAL A CA 1
ATOM 756 C C . VAL A 1 95 ? -11.745 4.577 5.710 1.00 92.38 95 VAL A C 1
ATOM 758 O O . VAL A 1 95 ? -12.946 4.416 5.925 1.00 92.38 95 VAL A O 1
ATOM 761 N N . GLN A 1 96 ? -11.052 3.770 4.904 1.00 91.25 96 GLN A N 1
ATOM 762 C CA . GLN A 1 96 ? -11.658 2.625 4.230 1.00 91.25 96 GLN A CA 1
ATOM 763 C C . GLN A 1 96 ? -12.145 1.570 5.230 1.00 91.25 96 GLN A C 1
ATOM 765 O O . GLN A 1 96 ? -13.275 1.106 5.108 1.00 91.25 96 GLN A O 1
ATOM 770 N N . ALA A 1 97 ? -11.343 1.231 6.241 1.00 93.88 97 ALA A N 1
ATOM 771 C CA . ALA A 1 97 ? -11.724 0.270 7.274 1.00 93.88 97 ALA A CA 1
ATOM 772 C C . ALA A 1 97 ? -12.966 0.726 8.054 1.00 93.88 97 ALA A C 1
ATOM 774 O O . ALA A 1 97 ? -13.893 -0.056 8.257 1.00 93.88 97 ALA A O 1
ATOM 775 N N . VAL A 1 98 ? -13.035 2.008 8.428 1.00 94.25 98 VAL A N 1
ATOM 776 C CA . VAL A 1 98 ? -14.216 2.571 9.100 1.00 94.25 98 VAL A CA 1
ATOM 777 C C . VAL A 1 98 ? -15.455 2.466 8.212 1.00 94.25 98 VAL A C 1
ATOM 779 O O . VAL A 1 98 ? -16.509 2.062 8.700 1.00 94.25 98 VAL A O 1
ATOM 782 N N . LYS A 1 99 ? -15.338 2.771 6.914 1.00 91.88 99 LYS A N 1
ATOM 783 C CA . LYS A 1 99 ? -16.450 2.630 5.959 1.00 91.88 99 LYS A CA 1
ATOM 784 C C . LYS A 1 99 ? -16.913 1.182 5.829 1.00 91.88 99 LYS A C 1
ATOM 786 O O . LYS A 1 99 ? -18.103 0.927 5.958 1.00 91.88 99 LYS A O 1
ATOM 791 N N . VAL A 1 100 ? -15.988 0.235 5.667 1.00 92.75 100 VAL A N 1
ATOM 792 C CA . VAL A 1 100 ? -16.310 -1.202 5.599 1.00 92.75 100 VAL A CA 1
ATOM 793 C C . VAL A 1 100 ? -17.031 -1.660 6.865 1.00 92.75 100 VAL A C 1
ATOM 795 O O . VAL A 1 100 ? -18.073 -2.310 6.776 1.00 92.75 100 VAL A O 1
ATOM 798 N N . LEU A 1 101 ? -16.530 -1.279 8.043 1.00 94.31 101 LEU A N 1
ATOM 799 C CA . LEU A 1 101 ? -17.168 -1.603 9.318 1.00 94.31 101 LEU A CA 1
ATOM 800 C C . LEU A 1 101 ? -18.568 -0.983 9.428 1.00 94.31 101 LEU A C 1
ATOM 802 O O . LEU A 1 101 ? -19.486 -1.624 9.932 1.00 94.31 101 LEU A O 1
ATOM 806 N N . HIS A 1 102 ? -18.742 0.253 8.961 1.00 90.12 102 HIS A N 1
ATOM 807 C CA . HIS A 1 102 ? -20.028 0.944 8.978 1.00 90.12 102 HIS A CA 1
ATOM 808 C C . HIS A 1 102 ? -21.053 0.293 8.037 1.00 90.12 102 HIS A C 1
ATOM 810 O O . HIS A 1 102 ? -22.208 0.114 8.414 1.00 90.12 102 HIS A O 1
ATOM 816 N N . GLU A 1 103 ? -20.635 -0.077 6.827 1.00 90.12 103 GLU A N 1
ATOM 817 C CA . GLU A 1 103 ? -21.502 -0.636 5.785 1.00 90.12 103 GLU A CA 1
ATOM 818 C C . GLU A 1 103 ? -21.866 -2.102 6.039 1.00 90.12 103 GLU A C 1
ATOM 820 O O . GLU A 1 103 ? -22.994 -2.517 5.775 1.00 90.12 103 GLU A O 1
ATOM 825 N N . THR A 1 104 ? -20.921 -2.896 6.546 1.00 91.56 104 THR A N 1
ATOM 826 C CA . THR A 1 104 ? -21.079 -4.356 6.663 1.00 91.56 104 THR A CA 1
ATOM 827 C C . THR A 1 104 ? -21.275 -4.836 8.100 1.00 91.56 104 THR A C 1
ATOM 829 O O . THR A 1 104 ? -21.705 -5.966 8.319 1.00 91.56 104 THR A O 1
ATOM 832 N N . GLY A 1 105 ? -20.974 -3.993 9.090 1.00 92.00 105 GLY A N 1
ATOM 833 C CA . GLY A 1 105 ? -21.029 -4.331 10.513 1.00 92.00 105 GLY A CA 1
ATOM 834 C C . GLY A 1 105 ? -19.822 -5.120 11.034 1.00 92.00 105 GLY A C 1
ATOM 835 O O . GLY A 1 105 ? -19.711 -5.309 12.244 1.00 92.00 105 GLY A O 1
ATOM 836 N N . THR A 1 106 ? -18.903 -5.554 10.166 1.00 93.19 106 THR A N 1
ATOM 837 C CA . THR A 1 106 ? -17.713 -6.339 10.538 1.00 93.19 106 THR A CA 1
ATOM 838 C C . THR A 1 106 ? -16.495 -5.940 9.709 1.00 93.19 106 THR A C 1
ATOM 840 O O . THR A 1 106 ? -16.636 -5.461 8.591 1.00 93.19 106 THR A O 1
ATOM 843 N N . LEU A 1 107 ? -15.287 -6.161 10.228 1.00 94.25 107 LEU A N 1
ATOM 844 C CA . LEU A 1 107 ? -14.055 -6.046 9.440 1.00 94.25 107 LEU A CA 1
ATOM 845 C C . LEU A 1 107 ? -13.667 -7.414 8.859 1.00 94.25 107 LEU A C 1
ATOM 847 O O . LEU A 1 107 ? -14.005 -8.441 9.455 1.00 94.25 107 LEU A O 1
ATOM 851 N N . PRO A 1 108 ? -12.993 -7.447 7.697 1.00 89.19 108 PRO A N 1
ATOM 852 C CA . PRO A 1 108 ? -12.488 -8.691 7.131 1.00 89.19 108 PRO A CA 1
ATOM 853 C C . PRO A 1 108 ? -11.432 -9.326 8.042 1.00 89.19 108 PRO A C 1
ATOM 855 O O . PRO A 1 108 ? -10.746 -8.641 8.796 1.00 89.19 108 PRO A O 1
ATOM 858 N N . ALA A 1 109 ? -11.284 -10.647 7.929 1.00 88.12 109 ALA A N 1
ATOM 859 C CA . ALA A 1 109 ? -10.260 -11.416 8.641 1.00 88.12 109 ALA A CA 1
ATOM 860 C C . ALA A 1 109 ? -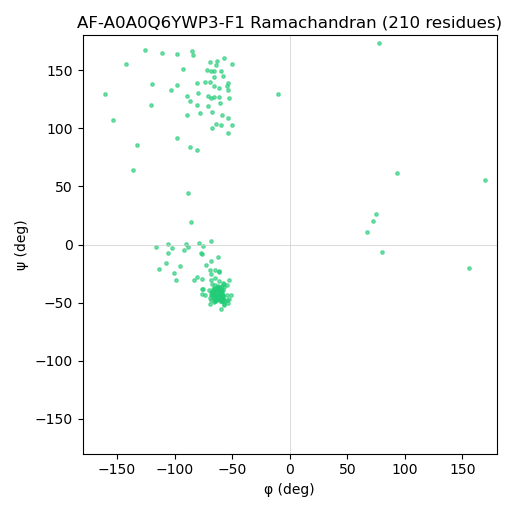8.847 -11.255 8.045 1.00 88.12 109 ALA A C 1
ATOM 862 O O . ALA A 1 109 ? -7.901 -11.868 8.531 1.00 88.12 109 ALA A O 1
ATOM 863 N N . GLU A 1 110 ? -8.721 -10.483 6.968 1.00 86.25 110 GLU A N 1
ATOM 864 C CA . GLU A 1 110 ? -7.477 -10.188 6.265 1.00 86.25 110 GLU A CA 1
ATOM 865 C C . GLU A 1 110 ? -7.306 -8.668 6.162 1.00 86.25 110 GLU A C 1
ATOM 867 O O . GLU A 1 110 ? -8.241 -7.895 6.414 1.00 86.25 110 GLU A O 1
ATOM 872 N N . ARG A 1 111 ? -6.099 -8.246 5.788 1.00 88.69 111 ARG A N 1
ATOM 873 C CA . ARG A 1 111 ? -5.747 -6.856 5.521 1.00 88.69 111 ARG A CA 1
ATOM 874 C C . ARG A 1 111 ? -6.606 -6.280 4.389 1.00 88.69 111 ARG A C 1
ATOM 876 O O . ARG A 1 111 ? -7.018 -6.994 3.484 1.00 88.69 111 ARG A O 1
ATOM 883 N N . LEU A 1 112 ? -6.883 -4.976 4.430 1.00 88.25 112 LEU A N 1
ATOM 884 C CA . LEU A 1 112 ? -7.498 -4.280 3.298 1.00 88.25 112 LEU A CA 1
ATOM 885 C C . LEU A 1 112 ? -6.419 -3.812 2.328 1.00 88.25 112 LEU A C 1
ATOM 887 O O . LEU A 1 112 ? -5.554 -3.010 2.701 1.00 88.25 112 LEU A O 1
ATOM 891 N N . GLU A 1 113 ? -6.534 -4.237 1.075 1.00 85.19 113 GLU A N 1
ATOM 892 C CA . GLU A 1 113 ? -5.674 -3.772 0.001 1.00 85.19 113 GLU A CA 1
ATOM 893 C C . GLU A 1 113 ? -6.130 -2.417 -0.530 1.00 85.19 113 GLU A C 1
ATOM 895 O O . GLU A 1 113 ? -7.317 -2.144 -0.750 1.00 85.19 113 GLU A O 1
ATOM 900 N N . ASN A 1 114 ? -5.162 -1.545 -0.792 1.00 82.25 114 ASN A N 1
ATOM 901 C CA . ASN A 1 114 ? -5.444 -0.289 -1.472 1.00 82.25 114 ASN A CA 1
ATOM 902 C C . ASN A 1 114 ? -5.456 -0.474 -3.002 1.00 82.25 114 ASN A C 1
ATOM 904 O O . ASN A 1 114 ? -4.987 -1.469 -3.556 1.00 82.25 114 ASN A O 1
ATOM 908 N N . LYS A 1 115 ? -5.979 0.526 -3.721 1.00 84.12 115 LYS A N 1
ATOM 909 C CA . LYS A 1 115 ? -6.055 0.489 -5.192 1.00 84.12 115 LYS A CA 1
ATOM 910 C C . LYS A 1 115 ? -4.690 0.311 -5.863 1.00 84.12 115 LYS A C 1
ATOM 912 O O . LYS A 1 115 ? -4.629 -0.302 -6.924 1.00 84.12 115 LYS A O 1
ATOM 917 N N . SER A 1 116 ? -3.625 0.855 -5.275 1.00 84.75 116 SER A N 1
ATOM 918 C CA . SER A 1 116 ? -2.270 0.740 -5.819 1.00 84.75 116 SER A CA 1
ATOM 919 C C . SER A 1 116 ? -1.735 -0.685 -5.688 1.00 84.75 116 SER A C 1
ATOM 921 O O . SER A 1 116 ? -1.121 -1.175 -6.627 1.00 84.75 116 SER A O 1
ATOM 923 N N . GLU A 1 117 ? -2.016 -1.372 -4.581 1.00 87.69 117 GLU A N 1
ATOM 924 C CA . GLU A 1 117 ? -1.653 -2.781 -4.373 1.00 87.69 117 GLU A CA 1
ATOM 925 C C . GLU A 1 117 ? -2.399 -3.703 -5.343 1.00 87.69 117 GLU A C 1
ATOM 927 O O . GLU A 1 117 ? -1.783 -4.536 -6.005 1.00 87.69 117 GLU A O 1
ATOM 932 N N . LEU A 1 118 ? -3.711 -3.502 -5.512 1.00 88.88 118 LEU A N 1
ATOM 933 C CA . LEU A 1 118 ? -4.501 -4.263 -6.487 1.00 88.88 118 LEU A CA 1
ATOM 934 C C . LEU A 1 118 ? -4.040 -4.004 -7.932 1.00 88.88 118 LEU A C 1
ATOM 936 O O . LEU A 1 118 ? -4.009 -4.922 -8.751 1.00 88.88 118 LEU A O 1
ATOM 940 N N . ALA A 1 119 ? -3.651 -2.767 -8.256 1.00 90.62 119 ALA A N 1
ATOM 941 C CA . ALA A 1 119 ? -3.073 -2.442 -9.557 1.00 90.62 119 ALA A CA 1
ATOM 942 C C . ALA A 1 119 ? -1.694 -3.092 -9.749 1.00 90.62 119 ALA A C 1
ATOM 944 O O . ALA A 1 119 ? -1.422 -3.625 -10.823 1.00 90.62 119 ALA A O 1
ATOM 945 N N . ALA A 1 120 ? -0.846 -3.095 -8.714 1.00 90.94 120 ALA A N 1
ATOM 946 C CA . ALA A 1 120 ? 0.442 -3.780 -8.740 1.00 90.94 120 ALA A CA 1
ATOM 947 C C . ALA A 1 120 ? 0.261 -5.280 -9.002 1.00 90.94 120 ALA A C 1
ATOM 949 O O . ALA A 1 120 ? 0.924 -5.821 -9.882 1.00 90.94 120 ALA A O 1
ATOM 950 N N . MET A 1 121 ? -0.702 -5.927 -8.337 1.00 91.94 121 MET A N 1
ATOM 951 C CA . MET A 1 121 ? -1.055 -7.322 -8.605 1.00 91.94 121 MET A CA 1
ATOM 952 C C . MET A 1 121 ? -1.425 -7.550 -10.072 1.00 91.94 121 MET A C 1
ATOM 954 O O . MET A 1 121 ? -0.879 -8.450 -10.706 1.00 91.94 121 MET A O 1
ATOM 958 N N . ALA A 1 122 ? -2.301 -6.713 -10.631 1.00 93.06 122 ALA A N 1
ATOM 959 C CA . ALA A 1 122 ? -2.706 -6.831 -12.028 1.00 93.06 122 ALA A CA 1
ATOM 960 C C . ALA A 1 122 ? -1.519 -6.667 -12.996 1.00 93.06 122 ALA A C 1
ATOM 962 O O . ALA A 1 122 ? -1.432 -7.385 -13.993 1.00 93.06 122 ALA A O 1
ATOM 963 N N . PHE A 1 123 ? -0.582 -5.758 -12.703 1.00 94.19 123 PHE A N 1
ATOM 964 C CA . PHE A 1 123 ? 0.632 -5.601 -13.504 1.00 94.19 123 PHE A CA 1
ATOM 965 C C . PHE A 1 123 ? 1.563 -6.810 -13.412 1.00 94.19 123 PHE A C 1
ATOM 967 O O . PHE A 1 123 ? 2.082 -7.243 -14.439 1.00 94.19 123 PHE A O 1
ATOM 974 N N . LEU A 1 124 ? 1.744 -7.378 -12.219 1.00 94.31 124 LEU A N 1
ATOM 975 C CA . LEU A 1 124 ? 2.579 -8.562 -12.015 1.00 94.31 124 LEU A CA 1
ATOM 976 C C . LEU A 1 124 ? 1.978 -9.796 -12.704 1.00 94.31 124 LEU A C 1
ATOM 978 O O . LEU A 1 124 ? 2.691 -10.520 -13.388 1.00 94.31 124 LEU A O 1
ATOM 982 N N . GLN A 1 125 ? 0.658 -9.985 -12.630 1.00 92.62 125 GLN A N 1
ATOM 983 C CA . GLN A 1 125 ? -0.044 -11.048 -13.364 1.00 92.62 125 GLN A CA 1
ATOM 984 C C . GLN A 1 125 ? 0.079 -10.881 -14.883 1.00 92.62 125 GLN A C 1
ATOM 986 O O . GLN A 1 125 ? 0.270 -11.854 -15.611 1.00 92.62 125 GLN A O 1
ATOM 991 N N . ALA A 1 126 ? -0.014 -9.646 -15.382 1.00 94.25 126 ALA A N 1
ATOM 992 C CA . ALA A 1 126 ? 0.198 -9.372 -16.799 1.00 94.25 126 ALA A CA 1
ATOM 993 C C . ALA A 1 126 ? 1.648 -9.655 -17.222 1.00 94.25 126 ALA A C 1
ATOM 995 O O . ALA A 1 126 ? 1.872 -10.163 -18.318 1.00 94.25 126 ALA A O 1
ATOM 996 N N . ALA A 1 127 ? 2.626 -9.354 -16.367 1.00 93.75 127 ALA A N 1
ATOM 997 C CA . ALA A 1 127 ? 4.031 -9.652 -16.621 1.00 93.75 127 ALA A CA 1
ATOM 998 C C . ALA A 1 127 ? 4.306 -11.163 -16.652 1.00 93.75 127 ALA A C 1
ATOM 1000 O O . ALA A 1 127 ? 4.987 -11.626 -17.568 1.00 93.75 127 ALA A O 1
ATOM 1001 N N . ASP A 1 128 ? 3.711 -11.927 -15.733 1.00 92.81 128 ASP A N 1
ATOM 1002 C CA . ASP A 1 128 ? 3.761 -13.394 -15.739 1.00 92.81 128 ASP A CA 1
ATOM 1003 C C . ASP A 1 128 ? 3.172 -13.970 -17.036 1.00 92.81 128 ASP A C 1
ATOM 1005 O O . ASP A 1 128 ? 3.805 -14.766 -17.728 1.00 92.81 128 ASP A O 1
ATOM 1009 N N . ALA A 1 129 ? 2.006 -13.470 -17.459 1.00 93.56 129 ALA A N 1
ATOM 1010 C CA . ALA A 1 129 ? 1.383 -13.869 -18.721 1.00 93.56 129 ALA A CA 1
ATOM 1011 C C . ALA A 1 129 ? 2.240 -13.541 -19.962 1.00 93.56 129 ALA A C 1
ATOM 1013 O O . ALA A 1 129 ? 2.089 -14.177 -21.007 1.00 93.56 129 ALA A O 1
ATOM 1014 N N . LEU A 1 130 ? 3.140 -12.558 -19.858 1.00 93.38 130 LEU A N 1
ATOM 1015 C CA . LEU A 1 130 ? 4.116 -12.198 -20.891 1.00 93.38 130 LEU A CA 1
ATOM 1016 C C . LEU A 1 130 ? 5.436 -12.979 -20.775 1.00 93.38 130 LEU A C 1
ATOM 1018 O O . LEU A 1 130 ? 6.312 -12.806 -21.622 1.00 93.38 130 LEU A O 1
ATOM 1022 N N . GLY A 1 131 ? 5.582 -13.837 -19.764 1.00 92.69 131 GLY A N 1
ATOM 1023 C CA . GLY A 1 131 ? 6.792 -14.613 -19.506 1.00 92.69 131 GLY A CA 1
ATOM 1024 C C . GLY A 1 131 ? 7.959 -13.780 -18.974 1.00 92.69 131 GLY A C 1
ATOM 1025 O O . GLY A 1 131 ? 9.104 -14.208 -19.102 1.00 92.69 131 GLY A O 1
ATOM 1026 N N . LEU A 1 132 ? 7.692 -12.596 -18.414 1.00 92.88 132 LEU A N 1
ATOM 1027 C CA . LEU A 1 132 ? 8.718 -11.755 -17.801 1.00 92.88 132 LEU A CA 1
ATOM 1028 C C . LEU A 1 132 ? 9.054 -12.267 -16.402 1.00 92.88 132 LEU A C 1
ATOM 1030 O O . LEU A 1 132 ? 8.163 -12.434 -15.567 1.00 92.88 132 LEU A O 1
ATOM 1034 N N . SER A 1 133 ? 10.342 -12.431 -16.108 1.00 91.62 133 SER A N 1
ATOM 1035 C CA . SER A 1 133 ? 10.788 -12.705 -14.740 1.00 91.62 133 SER A CA 1
ATOM 1036 C C . SER A 1 133 ? 10.452 -11.539 -13.793 1.00 91.62 133 SER A C 1
ATOM 1038 O O . SER A 1 133 ? 10.317 -10.397 -14.249 1.00 91.62 133 SER A O 1
ATOM 1040 N N . PRO A 1 134 ? 10.372 -11.769 -12.467 1.00 90.38 134 PRO A N 1
ATOM 1041 C CA . PRO A 1 134 ? 10.135 -10.693 -11.503 1.00 90.38 134 PRO A CA 1
ATOM 1042 C C . PRO A 1 134 ? 11.140 -9.535 -11.606 1.00 90.38 134 PRO A C 1
ATOM 1044 O O . PRO A 1 134 ? 10.760 -8.377 -11.448 1.00 90.38 134 PRO A O 1
ATOM 1047 N N . PHE A 1 135 ? 12.408 -9.818 -11.930 1.00 90.56 135 PHE A N 1
ATOM 1048 C CA . PHE A 1 135 ? 13.430 -8.783 -12.121 1.00 90.56 135 PHE A CA 1
ATOM 1049 C C . PHE A 1 135 ? 13.188 -7.949 -13.383 1.00 90.56 135 PHE A C 1
ATOM 1051 O O . PHE A 1 135 ? 13.205 -6.722 -13.314 1.00 90.56 135 PHE A O 1
ATOM 1058 N N . GLU A 1 136 ? 12.891 -8.590 -14.517 1.00 91.88 136 GLU A N 1
ATOM 1059 C CA . GLU A 1 136 ? 12.553 -7.878 -15.759 1.00 91.88 136 GLU A CA 1
ATOM 1060 C C . GLU A 1 136 ? 11.276 -7.046 -15.597 1.00 91.88 136 GLU A C 1
ATOM 1062 O O . GLU A 1 136 ? 11.200 -5.911 -16.073 1.00 91.88 136 GLU A O 1
ATOM 1067 N N . CYS A 1 137 ? 10.281 -7.587 -14.888 1.00 94.12 137 CYS A N 1
ATOM 1068 C CA . CYS A 1 137 ? 9.066 -6.865 -14.541 1.00 94.12 137 CYS A CA 1
ATOM 1069 C C . CYS A 1 137 ? 9.369 -5.647 -13.657 1.00 94.12 137 CYS A C 1
ATOM 1071 O O . CYS A 1 137 ? 8.887 -4.552 -13.945 1.00 94.12 137 CYS A O 1
ATOM 1073 N N . SER A 1 138 ? 10.201 -5.813 -12.625 1.00 91.88 138 SER A N 1
ATOM 1074 C CA . SER A 1 138 ? 10.619 -4.728 -11.735 1.00 91.88 138 SER A CA 1
ATOM 1075 C C . SER A 1 138 ? 11.271 -3.583 -12.512 1.00 91.88 138 SER A C 1
ATOM 1077 O O . SER A 1 138 ? 10.830 -2.437 -12.401 1.00 91.88 138 SER A O 1
ATOM 1079 N N . ASP A 1 139 ? 12.264 -3.879 -13.354 1.00 93.31 139 ASP A N 1
ATOM 1080 C CA . ASP A 1 139 ? 12.943 -2.867 -14.170 1.00 93.31 139 ASP A CA 1
ATOM 1081 C C . ASP A 1 139 ? 11.962 -2.139 -15.103 1.00 93.31 139 ASP A C 1
ATOM 1083 O O . ASP A 1 139 ? 11.970 -0.904 -15.200 1.00 93.31 139 ASP A O 1
ATOM 1087 N N . ALA A 1 140 ? 11.068 -2.890 -15.754 1.00 93.88 140 ALA A N 1
ATOM 1088 C CA . ALA A 1 140 ? 10.054 -2.333 -16.640 1.00 93.88 140 ALA A CA 1
ATOM 1089 C C . ALA A 1 140 ? 9.062 -1.425 -15.894 1.00 93.88 140 ALA A C 1
ATOM 1091 O O . ALA A 1 140 ? 8.747 -0.334 -16.379 1.00 93.88 140 ALA A O 1
ATOM 1092 N N . LEU A 1 141 ? 8.591 -1.835 -14.713 1.00 93.12 141 LEU A N 1
ATOM 1093 C CA . LEU A 1 141 ? 7.648 -1.065 -13.901 1.00 93.12 141 LEU A CA 1
ATOM 1094 C C . LEU A 1 141 ? 8.283 0.204 -13.331 1.00 93.12 141 LEU A C 1
ATOM 1096 O O . LEU A 1 141 ? 7.652 1.262 -13.371 1.00 93.12 141 LEU A O 1
ATOM 1100 N N . ILE A 1 142 ? 9.536 0.139 -12.873 1.00 91.62 142 ILE A N 1
ATOM 1101 C CA . ILE A 1 142 ? 10.280 1.316 -12.403 1.00 91.62 142 ILE A CA 1
ATOM 1102 C C . ILE A 1 142 ? 10.431 2.335 -13.537 1.00 91.62 142 ILE A C 1
ATOM 1104 O O . ILE A 1 142 ? 10.157 3.527 -13.350 1.00 91.62 142 ILE A O 1
ATOM 1108 N N . LEU A 1 143 ? 10.822 1.882 -14.733 1.00 93.19 143 LEU A N 1
ATOM 1109 C CA . LEU A 1 143 ? 10.957 2.756 -15.895 1.00 93.19 143 LEU A CA 1
ATOM 1110 C C . LEU A 1 143 ? 9.606 3.352 -16.316 1.00 93.19 143 LEU A C 1
ATOM 1112 O O . LEU A 1 143 ? 9.507 4.565 -16.516 1.00 93.19 143 LEU A O 1
ATOM 1116 N N . ALA A 1 144 ? 8.560 2.528 -16.421 1.00 93.62 144 ALA A N 1
ATOM 1117 C CA . ALA A 1 144 ? 7.221 2.967 -16.807 1.00 93.62 144 ALA A CA 1
ATOM 1118 C C . ALA A 1 144 ? 6.639 3.984 -15.813 1.00 93.62 144 ALA A C 1
ATOM 1120 O O . ALA A 1 144 ? 6.146 5.037 -16.226 1.00 93.62 144 ALA A O 1
ATOM 1121 N N . GLY A 1 145 ? 6.753 3.711 -14.509 1.00 91.25 145 GLY A N 1
ATOM 1122 C CA . GLY A 1 145 ? 6.319 4.614 -13.445 1.00 91.25 145 GLY A CA 1
ATOM 1123 C C . GLY A 1 145 ? 7.065 5.946 -13.487 1.00 91.25 145 GLY A C 1
ATOM 1124 O O . GLY A 1 145 ? 6.437 7.005 -13.469 1.00 91.25 145 GLY A O 1
ATOM 1125 N N . THR A 1 146 ? 8.390 5.906 -13.657 1.00 90.94 146 THR A N 1
ATOM 1126 C CA . THR A 1 146 ? 9.219 7.112 -13.805 1.00 90.94 146 THR A CA 1
ATOM 1127 C C . THR A 1 146 ? 8.773 7.942 -15.011 1.00 90.94 146 THR A C 1
ATOM 1129 O O . THR A 1 146 ? 8.547 9.145 -14.885 1.00 90.94 146 THR A O 1
ATOM 1132 N N . LEU A 1 147 ? 8.588 7.321 -16.180 1.00 92.06 147 LEU A N 1
ATOM 1133 C CA . LEU A 1 147 ? 8.137 8.014 -17.390 1.00 92.06 147 LEU A CA 1
ATOM 1134 C C . LEU A 1 147 ? 6.759 8.660 -17.205 1.00 92.06 147 LEU A C 1
ATOM 1136 O O . LEU A 1 147 ? 6.588 9.832 -17.548 1.00 92.06 147 LEU A O 1
ATOM 1140 N N . ALA A 1 148 ? 5.797 7.926 -16.639 1.00 92.31 148 ALA A N 1
ATOM 1141 C CA . ALA A 1 148 ? 4.454 8.433 -16.371 1.00 92.31 148 ALA A CA 1
ATOM 1142 C C . ALA A 1 148 ? 4.485 9.630 -15.410 1.00 92.31 148 ALA A C 1
ATOM 1144 O O . ALA A 1 148 ? 3.846 10.654 -15.667 1.00 92.31 148 ALA A O 1
ATOM 1145 N N . HIS A 1 149 ? 5.287 9.532 -14.350 1.00 89.69 149 HIS A N 1
ATOM 1146 C CA . HIS A 1 149 ? 5.430 10.576 -13.345 1.00 89.69 149 HIS A CA 1
ATOM 1147 C C . HIS A 1 149 ? 6.053 11.852 -13.929 1.00 89.69 149 HIS A C 1
ATOM 1149 O O . HIS A 1 149 ? 5.487 12.938 -13.803 1.00 89.69 149 HIS A O 1
ATOM 1155 N N . TYR A 1 150 ? 7.159 11.728 -14.673 1.00 90.00 150 TYR A N 1
ATOM 1156 C CA . TYR A 1 150 ? 7.774 12.863 -15.367 1.00 90.00 150 TYR A CA 1
ATOM 1157 C C . TYR A 1 150 ? 6.845 13.486 -16.419 1.00 90.00 150 TYR A C 1
ATOM 1159 O O . TYR A 1 150 ? 6.838 14.708 -16.580 1.00 90.00 150 TYR A O 1
ATOM 1167 N N . ALA A 1 151 ? 6.067 12.680 -17.147 1.00 90.44 151 ALA A N 1
ATOM 1168 C CA . ALA A 1 151 ? 5.116 13.182 -18.136 1.00 90.44 151 ALA A CA 1
ATOM 1169 C C . ALA A 1 151 ? 3.979 13.989 -17.485 1.00 90.44 151 ALA A C 1
ATOM 1171 O O . ALA A 1 151 ? 3.678 15.090 -17.951 1.00 90.44 151 ALA A O 1
ATOM 1172 N N . GLY A 1 152 ? 3.393 13.479 -16.395 1.00 89.56 152 GLY A N 1
ATOM 1173 C CA . GLY A 1 152 ? 2.381 14.193 -15.610 1.00 89.56 152 GLY A CA 1
ATOM 1174 C C . GLY A 1 152 ? 2.919 15.517 -15.069 1.00 89.56 152 GLY A C 1
ATOM 1175 O O . GLY A 1 152 ? 2.336 16.573 -15.315 1.00 89.56 152 GLY A O 1
ATOM 1176 N N . TYR A 1 153 ? 4.108 15.485 -14.462 1.00 87.31 153 TYR A N 1
ATOM 1177 C CA . TYR A 1 153 ? 4.745 16.682 -13.921 1.00 87.31 153 TYR A CA 1
ATOM 1178 C C . TYR A 1 153 ? 5.050 17.742 -14.977 1.00 87.31 153 TYR A C 1
ATOM 1180 O O . TYR A 1 153 ? 4.759 18.918 -14.770 1.00 87.31 153 TYR A O 1
ATOM 1188 N N . ARG A 1 154 ? 5.586 17.357 -16.140 1.00 86.00 154 ARG A N 1
ATOM 1189 C CA . ARG A 1 154 ? 5.840 18.308 -17.237 1.00 86.00 154 ARG A CA 1
ATOM 1190 C C . ARG A 1 154 ? 4.562 18.971 -17.747 1.00 86.00 154 ARG A C 1
ATOM 1192 O O . ARG A 1 154 ? 4.620 20.113 -18.195 1.00 86.00 154 ARG A O 1
ATOM 1199 N N . ARG A 1 155 ? 3.432 18.263 -17.695 1.00 90.19 155 ARG A N 1
ATOM 1200 C CA . ARG A 1 155 ? 2.127 18.775 -18.124 1.00 90.19 155 ARG A CA 1
ATOM 1201 C C . ARG A 1 155 ? 1.518 19.732 -17.099 1.00 90.19 155 ARG A C 1
ATOM 1203 O O . ARG A 1 155 ? 0.973 20.757 -17.494 1.00 90.19 155 ARG A O 1
ATOM 1210 N N . GLU A 1 156 ? 1.600 19.403 -15.814 1.00 89.44 156 GLU A N 1
ATOM 1211 C CA . GLU A 1 156 ? 0.857 20.093 -14.746 1.00 89.44 156 GLU A CA 1
ATOM 1212 C C . GLU A 1 156 ? 1.705 21.132 -13.996 1.00 89.44 156 GLU A C 1
ATOM 1214 O O . GLU A 1 156 ? 1.199 22.177 -13.585 1.00 89.44 156 GLU A O 1
ATOM 1219 N N . HIS A 1 157 ? 3.019 20.910 -13.897 1.00 87.50 157 HIS A N 1
ATOM 1220 C CA . HIS A 1 157 ? 3.965 21.773 -13.186 1.00 87.50 157 HIS A CA 1
ATOM 1221 C C . HIS A 1 157 ? 5.255 22.004 -13.999 1.00 87.50 157 HIS A C 1
ATOM 1223 O O . HIS A 1 157 ? 6.352 21.655 -13.555 1.00 87.50 157 HIS A O 1
ATOM 1229 N N . PRO A 1 158 ? 5.182 22.664 -15.171 1.00 82.81 158 PRO A N 1
ATOM 1230 C CA . PRO A 1 158 ? 6.307 22.787 -16.110 1.00 82.81 158 PRO A CA 1
ATOM 1231 C C . PRO A 1 158 ? 7.538 23.538 -15.567 1.00 82.81 158 PRO A C 1
ATOM 1233 O O . PRO A 1 158 ? 8.582 23.554 -16.212 1.00 82.81 158 PRO A O 1
ATOM 1236 N N . ARG A 1 159 ? 7.424 24.192 -14.404 1.00 84.94 159 ARG A N 1
ATOM 1237 C CA . ARG A 1 159 ? 8.505 24.947 -13.748 1.00 84.94 159 ARG A CA 1
ATOM 1238 C C . ARG A 1 159 ? 9.157 24.201 -12.583 1.00 84.94 159 ARG A C 1
ATOM 1240 O O . ARG A 1 159 ? 10.074 24.741 -11.970 1.00 84.94 159 ARG A O 1
ATOM 1247 N N . MET A 1 160 ? 8.672 23.010 -12.238 1.00 82.38 160 MET A N 1
ATOM 1248 C CA . MET A 1 160 ? 9.225 22.236 -11.134 1.00 82.38 160 MET A CA 1
ATOM 1249 C C . MET A 1 160 ? 10.627 21.725 -11.486 1.00 82.38 160 MET A C 1
ATOM 1251 O O . MET A 1 160 ? 10.897 21.331 -12.622 1.00 82.38 160 MET A O 1
ATOM 1255 N N . SER A 1 161 ? 11.538 21.759 -10.512 1.00 87.75 161 SER A N 1
ATOM 1256 C CA . SER A 1 161 ? 12.911 21.307 -10.725 1.00 87.75 161 SER A CA 1
ATOM 1257 C C . SER A 1 161 ? 12.977 19.785 -10.850 1.00 87.75 161 SER A C 1
ATOM 1259 O O . SER A 1 161 ? 12.208 19.065 -10.213 1.00 87.75 161 SER A O 1
ATOM 1261 N N . GLN A 1 162 ? 13.949 19.282 -11.613 1.00 86.25 162 GLN A N 1
ATOM 1262 C CA . GLN A 1 162 ? 14.214 17.843 -11.685 1.00 86.25 162 GLN A CA 1
ATOM 1263 C C . GLN A 1 162 ? 14.504 17.240 -10.300 1.00 86.25 162 GLN A C 1
ATOM 1265 O O . GLN A 1 162 ? 14.066 16.129 -10.024 1.00 86.25 162 GLN A O 1
ATOM 1270 N N . ALA A 1 163 ? 15.192 17.977 -9.423 1.00 88.56 163 ALA A N 1
ATOM 1271 C CA . ALA A 1 163 ? 15.501 17.521 -8.069 1.00 88.56 163 ALA A CA 1
ATOM 1272 C C . ALA A 1 163 ? 14.234 17.308 -7.223 1.00 88.56 163 ALA A C 1
ATOM 1274 O O . ALA A 1 163 ? 14.159 16.347 -6.466 1.00 88.56 163 ALA A O 1
ATOM 1275 N N . SER A 1 164 ? 13.221 18.163 -7.391 1.00 85.31 164 SER A N 1
ATOM 1276 C CA . SER A 1 164 ? 11.924 18.012 -6.721 1.00 85.31 164 SER A CA 1
ATOM 1277 C C . SER A 1 164 ? 11.199 16.749 -7.191 1.00 85.31 164 SER A C 1
ATOM 1279 O O . SER A 1 164 ? 10.763 15.956 -6.369 1.00 85.31 164 SER A O 1
ATOM 1281 N N . VAL A 1 165 ? 11.166 16.499 -8.505 1.00 87.12 165 VAL A N 1
ATOM 1282 C CA . VAL A 1 165 ? 10.549 15.279 -9.058 1.00 87.12 165 VAL A CA 1
ATOM 1283 C C . VAL A 1 165 ? 11.289 14.015 -8.600 1.00 87.12 165 VAL A C 1
ATOM 1285 O O . VAL A 1 165 ? 10.671 12.999 -8.302 1.00 87.12 165 VAL A O 1
ATOM 1288 N N . GLN A 1 166 ? 12.622 14.059 -8.517 1.00 89.00 166 GLN A N 1
ATOM 1289 C CA . GLN A 1 166 ? 13.418 12.940 -8.000 1.00 89.00 166 GLN A CA 1
ATOM 1290 C C . GLN A 1 166 ? 13.141 12.659 -6.523 1.00 89.00 166 GLN A C 1
ATOM 1292 O O . GLN A 1 166 ? 13.085 11.494 -6.133 1.00 89.00 166 GLN A O 1
ATOM 1297 N N . HIS A 1 167 ? 12.966 13.707 -5.717 1.00 87.88 167 HIS A N 1
ATOM 1298 C CA . HIS A 1 167 ? 12.613 13.569 -4.309 1.00 87.88 167 HIS A CA 1
ATOM 1299 C C . HIS A 1 167 ? 11.264 12.857 -4.132 1.00 87.88 167 HIS A C 1
ATOM 1301 O O . HIS A 1 167 ? 11.173 11.928 -3.333 1.00 87.88 167 HIS A O 1
ATOM 1307 N N . ASP A 1 168 ? 10.259 13.210 -4.935 1.00 86.62 168 ASP A N 1
ATOM 1308 C CA . ASP A 1 168 ? 8.941 12.568 -4.880 1.00 86.62 168 ASP A CA 1
ATOM 1309 C C . ASP A 1 168 ? 9.006 11.082 -5.260 1.00 86.62 168 ASP A C 1
ATOM 1311 O O . ASP A 1 168 ? 8.457 10.232 -4.558 1.00 86.62 168 ASP A O 1
ATOM 1315 N N . ILE A 1 169 ? 9.727 10.744 -6.338 1.00 87.31 169 ILE A N 1
ATOM 1316 C CA . ILE A 1 169 ? 9.936 9.346 -6.755 1.00 87.31 169 ILE A CA 1
ATOM 1317 C C . ILE A 1 169 ? 10.619 8.541 -5.644 1.00 87.31 169 ILE A C 1
ATOM 1319 O O . ILE A 1 169 ? 10.211 7.411 -5.372 1.00 87.31 169 ILE A O 1
ATOM 1323 N N . ALA A 1 170 ? 11.635 9.112 -4.991 1.00 88.44 170 ALA A N 1
ATOM 1324 C CA . ALA A 1 170 ? 12.310 8.461 -3.872 1.00 88.44 170 ALA A CA 1
ATOM 1325 C C . ALA A 1 170 ? 11.338 8.187 -2.713 1.00 88.44 170 ALA A C 1
ATOM 1327 O O . ALA A 1 170 ? 11.327 7.077 -2.187 1.00 88.44 170 ALA A O 1
ATOM 1328 N N . GLY A 1 171 ? 10.456 9.138 -2.388 1.00 84.12 171 GLY A N 1
ATOM 1329 C CA . GLY A 1 171 ? 9.415 8.943 -1.377 1.00 84.12 171 GLY A CA 1
ATOM 1330 C C . GLY A 1 171 ? 8.460 7.786 -1.700 1.00 84.12 171 GLY A C 1
ATOM 1331 O O . GLY A 1 171 ? 8.118 7.001 -0.816 1.00 84.12 171 GLY A O 1
ATOM 1332 N N . TYR A 1 172 ? 8.071 7.613 -2.969 1.00 85.19 172 TYR A N 1
ATOM 1333 C CA . TYR A 1 172 ? 7.261 6.458 -3.382 1.00 85.19 172 TYR A CA 1
ATOM 1334 C C . TYR A 1 172 ? 8.015 5.130 -3.273 1.00 85.19 172 TYR A C 1
ATOM 1336 O O . TYR A 1 172 ? 7.418 4.127 -2.880 1.00 85.19 172 TYR A O 1
ATOM 1344 N N . ALA A 1 173 ? 9.310 5.113 -3.596 1.00 86.69 173 ALA A N 1
ATOM 1345 C CA . ALA A 1 173 ? 10.141 3.922 -3.448 1.00 86.69 173 ALA A CA 1
ATOM 1346 C C . ALA A 1 173 ? 10.307 3.529 -1.970 1.00 86.69 173 ALA A C 1
ATOM 1348 O O . ALA A 1 173 ? 10.173 2.355 -1.626 1.00 86.69 173 ALA A O 1
ATOM 1349 N N . GLU A 1 174 ? 10.529 4.506 -1.088 1.00 82.62 174 GLU A N 1
ATOM 1350 C CA . GLU A 1 174 ? 10.590 4.295 0.362 1.00 82.62 174 GLU A CA 1
ATOM 1351 C C . GLU A 1 174 ? 9.264 3.758 0.913 1.00 82.62 174 GLU A C 1
ATOM 1353 O O . GLU A 1 174 ? 9.260 2.781 1.666 1.00 82.62 174 GLU A O 1
ATOM 1358 N N . TRP A 1 175 ? 8.134 4.340 0.492 1.00 82.94 175 TRP A N 1
ATOM 1359 C CA . TRP A 1 175 ? 6.809 3.841 0.858 1.00 82.94 175 TRP A CA 1
ATOM 1360 C C . TRP A 1 175 ? 6.608 2.392 0.400 1.00 82.94 175 TRP A C 1
ATOM 1362 O O . TRP A 1 175 ? 6.236 1.547 1.214 1.00 82.94 175 TRP A O 1
ATOM 1372 N N . GLY A 1 176 ? 6.915 2.080 -0.863 1.00 84.25 176 GLY A N 1
ATOM 1373 C CA . GLY A 1 176 ? 6.798 0.724 -1.402 1.00 84.25 176 GLY A CA 1
ATOM 1374 C C . GLY A 1 176 ? 7.645 -0.284 -0.622 1.00 84.25 176 GLY A C 1
ATOM 1375 O O . GLY A 1 176 ? 7.156 -1.345 -0.244 1.00 84.25 176 GLY A O 1
ATOM 1376 N N . ASN A 1 177 ? 8.885 0.082 -0.292 1.00 84.62 177 ASN A N 1
ATOM 1377 C CA . ASN A 1 177 ? 9.772 -0.750 0.518 1.00 84.62 177 ASN A CA 1
ATOM 1378 C C . ASN A 1 177 ? 9.222 -0.995 1.932 1.00 84.62 177 ASN A C 1
ATOM 1380 O O . ASN A 1 177 ? 9.392 -2.082 2.477 1.00 84.62 177 ASN A O 1
ATOM 1384 N N . SER A 1 178 ? 8.549 -0.003 2.525 1.00 79.69 178 SER A N 1
ATOM 1385 C CA . SER A 1 178 ? 7.992 -0.138 3.874 1.00 79.69 178 SER A CA 1
ATOM 1386 C C . SER A 1 178 ? 6.883 -1.191 3.962 1.00 79.69 178 SER A C 1
ATOM 1388 O O . SER A 1 178 ? 6.817 -1.898 4.962 1.00 79.69 178 SER A O 1
ATOM 1390 N N . VAL A 1 179 ? 6.065 -1.342 2.913 1.00 83.06 179 VAL A N 1
ATOM 1391 C CA . VAL A 1 179 ? 4.919 -2.273 2.884 1.00 83.06 179 VAL A CA 1
ATOM 1392 C C . VAL A 1 179 ? 5.243 -3.627 2.249 1.00 83.06 179 VAL A C 1
ATOM 1394 O O . VAL A 1 179 ? 4.520 -4.593 2.471 1.00 83.06 179 VAL A O 1
ATOM 1397 N N . ALA A 1 180 ? 6.327 -3.723 1.472 1.00 88.31 180 ALA A N 1
ATOM 1398 C CA . ALA A 1 180 ? 6.646 -4.922 0.699 1.00 88.31 180 ALA A CA 1
ATOM 1399 C C . ALA A 1 180 ? 6.812 -6.176 1.568 1.00 88.31 180 ALA A C 1
ATOM 1401 O O . ALA A 1 180 ? 6.272 -7.218 1.218 1.00 88.31 180 ALA A O 1
ATOM 1402 N N . ASN A 1 181 ? 7.513 -6.082 2.702 1.00 83.94 181 ASN A N 1
ATOM 1403 C CA . ASN A 1 181 ? 7.741 -7.242 3.573 1.00 83.94 181 ASN A CA 1
ATOM 1404 C C . ASN A 1 181 ? 6.433 -7.789 4.158 1.00 83.94 181 ASN A C 1
ATOM 1406 O O . ASN A 1 181 ? 6.216 -8.992 4.134 1.00 83.94 181 ASN A O 1
ATOM 1410 N N . GLU A 1 182 ? 5.546 -6.900 4.611 1.00 84.38 182 GLU A N 1
ATOM 1411 C CA . GLU A 1 182 ? 4.230 -7.267 5.146 1.00 84.38 182 GLU A CA 1
ATOM 1412 C C . GLU A 1 182 ? 3.410 -8.038 4.100 1.00 84.38 182 GLU A C 1
ATOM 1414 O O . GLU A 1 182 ? 2.894 -9.118 4.374 1.00 84.38 182 GLU A O 1
ATOM 1419 N N . ILE A 1 183 ? 3.371 -7.526 2.867 1.00 89.12 183 ILE A N 1
ATOM 1420 C CA . ILE A 1 183 ? 2.654 -8.160 1.756 1.00 89.12 183 ILE A CA 1
ATOM 1421 C C . ILE A 1 183 ? 3.306 -9.495 1.365 1.00 89.12 183 ILE A C 1
ATOM 1423 O O . ILE A 1 183 ? 2.605 -10.464 1.081 1.00 89.12 183 ILE A O 1
ATOM 1427 N N . LEU A 1 184 ? 4.639 -9.571 1.335 1.00 90.94 184 LEU A N 1
ATOM 1428 C CA . LEU A 1 184 ? 5.351 -10.803 0.988 1.00 90.94 184 LEU A CA 1
ATOM 1429 C C . LEU A 1 184 ? 5.117 -11.908 2.022 1.00 90.94 184 LEU A C 1
ATOM 1431 O O . LEU A 1 184 ? 4.912 -13.052 1.616 1.00 90.94 184 LEU A O 1
ATOM 1435 N N . ASP A 1 185 ? 5.077 -11.574 3.313 1.00 88.94 185 ASP A N 1
ATOM 1436 C CA . ASP A 1 185 ? 4.746 -12.522 4.381 1.00 88.94 185 ASP A CA 1
ATOM 1437 C C . ASP A 1 185 ? 3.315 -13.071 4.208 1.00 88.94 185 ASP A C 1
ATOM 1439 O O . ASP A 1 185 ? 3.107 -14.286 4.266 1.00 88.94 185 ASP A O 1
ATOM 1443 N N . GLU A 1 186 ? 2.329 -12.210 3.908 1.00 88.25 186 GLU A N 1
ATOM 1444 C CA . GLU A 1 186 ? 0.947 -12.635 3.616 1.00 88.25 186 GLU A CA 1
ATOM 1445 C C . GLU A 1 186 ? 0.882 -13.593 2.418 1.00 88.25 186 GLU A C 1
ATOM 1447 O O . GLU A 1 186 ? 0.274 -14.666 2.501 1.00 88.25 186 GLU A O 1
ATOM 1452 N N . ILE A 1 187 ? 1.551 -13.239 1.315 1.00 91.12 187 ILE A N 1
ATOM 1453 C CA . ILE A 1 187 ? 1.593 -14.064 0.102 1.00 91.12 187 ILE A CA 1
ATOM 1454 C C . ILE A 1 187 ? 2.266 -15.408 0.397 1.00 91.12 187 ILE A C 1
ATOM 1456 O O . ILE A 1 187 ? 1.769 -16.457 -0.026 1.00 91.12 187 ILE A O 1
ATOM 1460 N N . GLN A 1 188 ? 3.376 -15.412 1.138 1.00 90.25 188 GLN A N 1
ATOM 1461 C CA . GLN A 1 188 ? 4.096 -16.631 1.496 1.00 90.25 188 GLN A CA 1
ATOM 1462 C C . GLN A 1 188 ? 3.231 -17.570 2.351 1.00 90.25 188 GLN A C 1
ATOM 14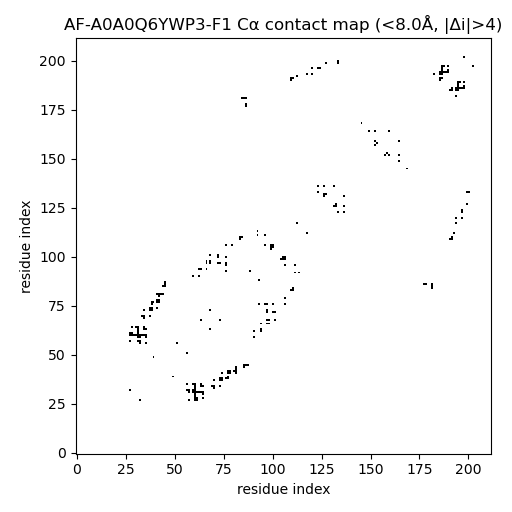64 O O . GLN A 1 188 ? 3.244 -18.786 2.127 1.00 90.25 188 GLN A O 1
ATOM 1469 N N . ASP A 1 189 ? 2.401 -17.022 3.234 1.00 88.12 189 ASP A N 1
ATOM 1470 C CA . ASP A 1 189 ? 1.414 -17.755 4.032 1.00 88.12 189 ASP A CA 1
ATOM 1471 C C . ASP A 1 189 ? 0.155 -18.176 3.248 1.00 88.12 189 ASP A C 1
ATOM 1473 O O . ASP A 1 189 ? -0.663 -18.945 3.759 1.00 88.12 189 ASP A O 1
ATOM 1477 N N . GLY A 1 190 ? -0.012 -17.711 2.005 1.00 87.44 190 GLY A N 1
ATOM 1478 C CA . GLY A 1 190 ? -1.193 -17.975 1.178 1.00 87.44 190 GLY A CA 1
ATOM 1479 C C . GLY A 1 190 ? -2.438 -17.182 1.595 1.00 87.44 190 GLY A C 1
ATOM 1480 O O . GLY A 1 190 ? -3.557 -17.642 1.361 1.00 87.44 190 GLY A O 1
ATOM 1481 N N . LYS A 1 191 ? -2.251 -16.017 2.221 1.00 87.25 191 LYS A N 1
ATOM 1482 C CA . LYS A 1 191 ? -3.301 -15.131 2.743 1.00 87.25 191 LYS A CA 1
ATOM 1483 C C . LYS A 1 191 ? -3.394 -13.831 1.940 1.00 87.25 191 LYS A C 1
ATOM 1485 O O . LYS A 1 191 ? -2.475 -13.479 1.202 1.00 87.25 191 LYS A O 1
ATOM 1490 N N . GLY A 1 192 ? -4.502 -13.116 2.120 1.00 85.06 192 GLY A N 1
ATOM 1491 C CA . GLY A 1 192 ? -4.728 -11.804 1.511 1.00 85.06 192 GLY A CA 1
ATOM 1492 C C . GLY A 1 192 ? -5.115 -11.891 0.035 1.00 85.06 192 GLY A C 1
ATOM 1493 O O . GLY A 1 192 ? -5.087 -12.964 -0.585 1.00 85.06 192 GLY 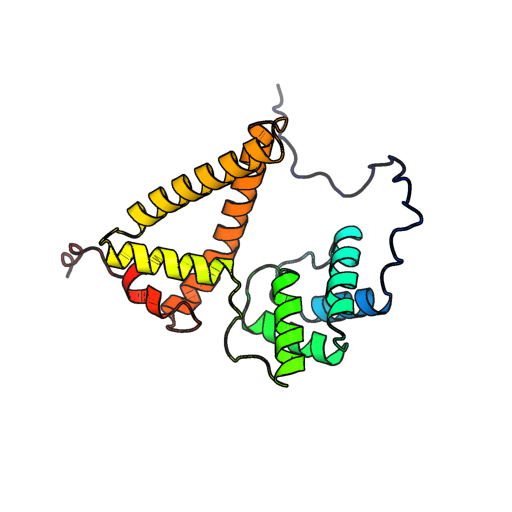A O 1
ATOM 1494 N N . ALA A 1 193 ? -5.475 -10.753 -0.558 1.00 84.62 193 ALA A N 1
ATOM 1495 C CA . ALA A 1 193 ? -5.917 -10.708 -1.951 1.00 84.62 193 ALA A CA 1
ATOM 1496 C C . ALA A 1 193 ? -4.784 -10.985 -2.949 1.00 84.62 193 ALA A C 1
ATOM 1498 O O . ALA A 1 193 ? -5.056 -11.392 -4.075 1.00 84.62 193 ALA A O 1
ATOM 1499 N N . LEU A 1 194 ? -3.523 -10.796 -2.544 1.00 90.19 194 LEU A N 1
ATOM 1500 C CA . LEU A 1 194 ? -2.353 -10.964 -3.410 1.00 90.19 194 LEU A CA 1
ATOM 1501 C C . LEU A 1 194 ? -1.774 -12.390 -3.404 1.00 90.19 194 LEU A C 1
ATOM 1503 O O . LEU A 1 194 ? -0.800 -12.646 -4.113 1.00 90.19 194 LEU A O 1
ATOM 1507 N N . ARG A 1 195 ? -2.363 -13.335 -2.656 1.00 89.44 195 ARG A N 1
ATOM 1508 C CA . ARG A 1 195 ? -1.857 -14.717 -2.505 1.00 89.44 195 ARG A CA 1
ATOM 1509 C C . ARG A 1 195 ? -1.586 -15.452 -3.820 1.00 89.44 195 ARG A C 1
ATOM 1511 O O . ARG A 1 195 ? -0.681 -16.280 -3.878 1.00 89.44 195 ARG A O 1
ATOM 1518 N N . ASP A 1 196 ? -2.332 -15.137 -4.878 1.00 89.81 196 ASP A N 1
ATOM 1519 C CA . ASP A 1 196 ? -2.203 -15.792 -6.185 1.00 89.81 196 ASP A CA 1
ATOM 1520 C C . ASP A 1 196 ? -0.873 -15.445 -6.885 1.00 89.81 196 ASP A C 1
ATOM 1522 O O . ASP A 1 196 ? -0.467 -16.128 -7.820 1.00 89.81 196 ASP A O 1
ATOM 1526 N N . LEU A 1 197 ? -0.151 -14.421 -6.411 1.00 90.88 197 LEU A N 1
ATOM 1527 C CA . LEU A 1 197 ? 1.188 -14.072 -6.893 1.00 90.88 197 LEU A CA 1
ATOM 1528 C C . LEU A 1 197 ? 2.290 -14.991 -6.353 1.00 90.88 197 LEU A C 1
ATOM 1530 O O . LEU A 1 197 ? 3.437 -14.866 -6.781 1.00 90.88 197 LEU A O 1
ATOM 1534 N N . LYS A 1 198 ? 1.985 -15.893 -5.411 1.00 91.69 198 LYS A N 1
ATOM 1535 C CA . LYS A 1 198 ? 2.993 -16.702 -4.713 1.00 91.69 198 LYS A CA 1
ATOM 1536 C C . LYS A 1 198 ? 3.898 -17.472 -5.674 1.00 91.69 198 LYS A C 1
ATOM 1538 O O . LYS A 1 198 ? 5.120 -17.402 -5.554 1.00 91.69 198 LYS A O 1
ATOM 1543 N N . ASP A 1 199 ? 3.308 -18.152 -6.650 1.00 90.50 199 ASP A N 1
ATOM 1544 C CA . ASP A 1 199 ? 4.065 -18.934 -7.628 1.00 90.50 199 ASP A CA 1
ATOM 1545 C C . ASP A 1 199 ? 4.887 -18.043 -8.563 1.00 90.50 199 ASP A C 1
ATOM 1547 O O . ASP A 1 199 ? 5.955 -18.443 -9.007 1.00 90.50 199 ASP A O 1
ATOM 1551 N N . TYR A 1 200 ? 4.436 -16.825 -8.850 1.00 90.69 200 TYR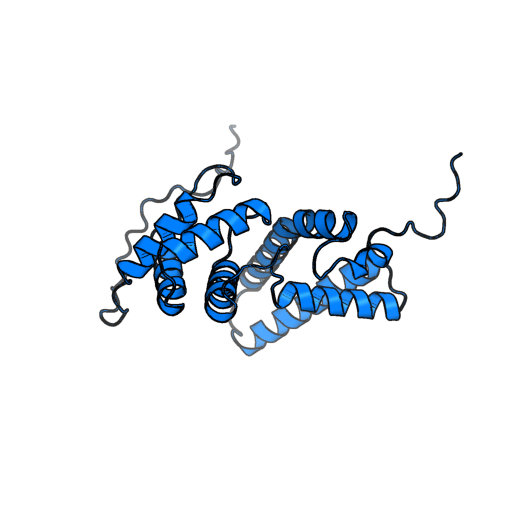 A N 1
ATOM 1552 C CA . TYR A 1 200 ? 5.198 -15.898 -9.682 1.00 90.69 200 TYR A CA 1
ATOM 1553 C C . TYR A 1 200 ? 6.408 -15.314 -8.936 1.00 90.69 200 TYR A C 1
ATOM 1555 O O . TYR A 1 200 ? 7.506 -15.233 -9.484 1.00 90.69 200 TYR A O 1
ATOM 1563 N N . LEU A 1 201 ? 6.219 -14.926 -7.672 1.00 90.94 201 LEU A N 1
ATOM 1564 C CA . LEU A 1 201 ? 7.222 -14.202 -6.888 1.00 90.94 201 LEU A CA 1
ATOM 1565 C C . LEU A 1 201 ? 8.269 -15.111 -6.232 1.00 90.94 201 LEU A C 1
ATOM 1567 O O . LEU A 1 201 ? 9.406 -14.684 -6.051 1.00 90.94 201 LEU A O 1
ATOM 1571 N N . PHE A 1 202 ? 7.901 -16.345 -5.870 1.00 89.62 202 PHE A N 1
ATOM 1572 C CA . PHE A 1 202 ? 8.754 -17.231 -5.065 1.00 89.62 202 PHE A CA 1
ATOM 1573 C C . PHE A 1 202 ? 9.203 -18.507 -5.774 1.00 89.62 202 PHE A C 1
ATOM 1575 O O . PHE A 1 202 ? 9.944 -19.303 -5.193 1.00 89.62 202 PHE A O 1
ATOM 1582 N N . LYS A 1 203 ? 8.770 -18.752 -7.013 1.00 81.75 203 LYS A N 1
ATOM 1583 C CA . LYS A 1 203 ? 9.221 -19.937 -7.742 1.00 81.75 203 LYS A CA 1
ATOM 1584 C C . LYS A 1 203 ? 10.698 -19.797 -8.082 1.00 81.75 203 LYS A C 1
ATOM 1586 O O . LYS A 1 203 ? 11.122 -18.813 -8.684 1.00 81.75 203 LYS A O 1
ATOM 1591 N N . ALA A 1 204 ? 11.473 -20.806 -7.691 1.00 59.31 204 ALA A N 1
ATOM 1592 C CA . ALA A 1 204 ? 12.873 -20.903 -8.068 1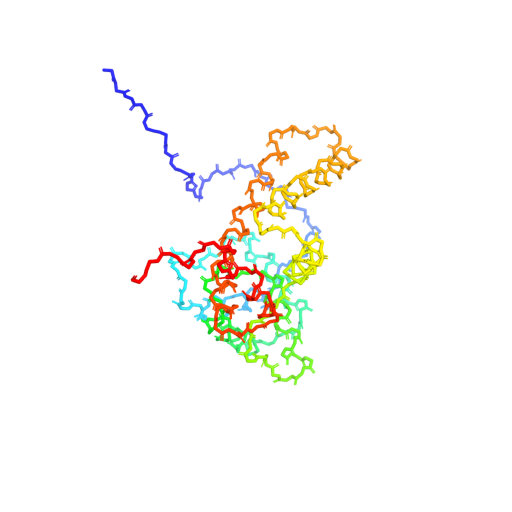.00 59.31 204 ALA A CA 1
ATOM 1593 C C . ALA A 1 204 ? 12.992 -20.821 -9.594 1.00 59.31 204 ALA A C 1
ATOM 1595 O O . ALA A 1 204 ? 12.209 -21.445 -10.323 1.00 59.31 204 ALA A O 1
ATOM 1596 N N . ALA A 1 205 ? 13.962 -20.044 -10.075 1.00 56.62 205 ALA A N 1
ATOM 1597 C CA . ALA A 1 205 ? 14.270 -20.019 -11.494 1.00 56.62 205 ALA A CA 1
ATOM 1598 C C . ALA A 1 205 ? 14.533 -21.465 -11.962 1.00 56.62 205 ALA A C 1
ATOM 1600 O O . ALA A 1 205 ? 15.164 -22.235 -11.228 1.00 56.62 205 ALA A O 1
ATOM 1601 N N . PRO A 1 206 ? 14.050 -21.876 -13.148 1.00 47.06 206 PRO A N 1
ATOM 1602 C CA . PRO A 1 206 ? 14.351 -23.201 -13.675 1.00 47.06 206 PRO A CA 1
ATOM 1603 C C . PRO A 1 206 ? 15.876 -23.340 -13.824 1.00 47.06 206 PRO A C 1
ATOM 1605 O O . PRO A 1 206 ? 16.470 -22.766 -14.734 1.00 47.06 206 PRO A O 1
ATOM 1608 N N . GLY A 1 207 ? 16.509 -24.051 -12.885 1.00 51.59 207 GLY A N 1
ATOM 1609 C CA . GLY A 1 207 ? 17.968 -24.164 -12.788 1.00 51.59 207 GLY A CA 1
ATOM 1610 C C . GLY A 1 207 ? 18.522 -24.506 -11.398 1.00 51.59 207 GLY A C 1
ATOM 1611 O O . GLY A 1 207 ? 19.623 -25.038 -11.329 1.00 51.59 207 GLY A O 1
ATOM 1612 N N . ASP A 1 208 ? 17.767 -24.289 -10.315 1.00 48.59 208 ASP A N 1
ATOM 1613 C CA . ASP A 1 208 ? 18.234 -24.527 -8.931 1.00 48.59 208 ASP A CA 1
ATOM 1614 C C . ASP A 1 208 ? 18.063 -25.979 -8.416 1.00 48.59 208 ASP A C 1
ATOM 1616 O O . ASP A 1 208 ? 18.133 -26.244 -7.217 1.00 48.59 208 ASP A O 1
ATOM 1620 N N . GLU A 1 209 ? 17.905 -26.965 -9.306 1.00 46.66 209 GLU A N 1
ATOM 1621 C CA . GLU A 1 209 ? 17.946 -28.400 -8.960 1.00 46.66 209 GLU A CA 1
ATOM 1622 C C . GLU A 1 209 ? 19.374 -28.984 -9.017 1.00 46.66 209 GLU A C 1
ATOM 1624 O O . GLU A 1 209 ? 19.608 -30.073 -9.543 1.00 46.66 209 GLU A O 1
ATOM 1629 N N . SER A 1 210 ? 20.367 -28.282 -8.470 1.00 46.41 210 SER A N 1
ATOM 1630 C CA . SER A 1 210 ? 21.709 -28.849 -8.287 1.00 46.41 210 SER A CA 1
ATOM 1631 C C . SER A 1 210 ? 22.231 -28.586 -6.880 1.00 46.41 210 SER A C 1
ATOM 1633 O O . SER A 1 210 ? 22.956 -27.621 -6.641 1.00 46.41 210 SER A O 1
ATOM 1635 N N . GLY A 1 211 ? 21.872 -29.465 -5.944 1.00 49.62 211 GLY A N 1
ATOM 1636 C CA . GLY A 1 211 ? 22.423 -29.432 -4.592 1.00 49.62 211 GLY A CA 1
ATOM 1637 C C . GLY A 1 211 ? 21.722 -30.350 -3.597 1.00 49.62 211 GLY A C 1
ATOM 1638 O O . GLY A 1 211 ? 21.261 -29.882 -2.562 1.00 49.62 211 GLY A O 1
ATOM 1639 N N . SER A 1 212 ? 21.630 -31.645 -3.901 1.00 40.72 212 SER A N 1
ATOM 1640 C CA . SER A 1 212 ? 21.500 -32.706 -2.889 1.00 40.72 212 SER A CA 1
ATOM 1641 C C . SER A 1 212 ? 22.706 -33.626 -2.980 1.00 40.72 212 SER A C 1
ATOM 1643 O O . SER A 1 212 ? 23.139 -33.888 -4.125 1.00 40.72 212 SER A O 1
#

Foldseek 3Di:
DDDDDDDDDDDPDDPPDDPPPPPPDPPQDPQLLLLLVLLLVLQDQEDDDSDDDPVRSSVSSVLQVVLVADSVLSNLLSPLCNVADNFDDDSVQSSVQSNCCVVPVDGDPYGDDDPVRVVVLVLLVVCVVVVHAPVSSVVVCLVVVLVVLVVVCCVPPVPDDPVVSVVVSVVVVVVCVRCVVSVLVCLCVCHDPSVVCNCRNPPDDVPPPPDD

Solvent-accessible surface area (backbone atoms only — not comparable to full-atom values): 13004 Å² total; per-residue (Å²): 138,84,83,84,79,85,78,73,83,83,75,100,77,82,83,88,65,86,73,77,72,61,92,78,64,77,79,70,43,71,65,9,47,48,40,48,53,45,27,58,68,48,55,74,83,61,83,92,72,86,70,66,52,72,70,53,42,44,56,46,6,46,56,45,46,75,67,70,65,50,62,68,55,34,41,53,47,18,49,51,44,54,77,62,48,88,60,85,86,51,68,70,60,53,46,49,48,50,49,45,30,69,78,69,74,51,76,73,99,51,63,84,78,52,74,67,56,57,48,48,50,54,51,52,53,52,30,51,77,69,70,44,51,68,65,59,40,48,57,50,50,55,50,51,52,50,52,53,51,54,53,51,40,55,73,77,43,72,82,63,54,70,68,59,56,51,51,54,52,49,52,52,53,53,52,50,60,62,48,45,60,63,53,49,53,34,19,74,74,62,36,59,93,62,22,83,46,35,67,69,76,67,53,76,65,96,76,80,88,76,87,131

Radius of gyration: 21.53 Å; Cα contacts (8 Å, |Δi|>4): 142; chains: 1; bounding box: 63×67×42 Å

=== Feature glossary ===
Feature key, reading from the visual/contextual features back to the raw sequence:

Rendered structure images. Six rendered views show the 3D structure from the faces of a cube — i.e. along ±x, ±y, ±z. Rendering representation is drawn randomly per protein from cartoon (secondary-structure ribbons), sticks (backbone bonds), or molecular surface; coloring is either N→C rainbow (blue at the N-terminus through red at the C-terminus) or one color per chain.

Contact-map, Ramachandran, and PAE plots. The contact map is a binary N×N matrix image: pixel (i, j) is dark where Cα_i and Cα_j are within 8 Å and |i−j|>4. Because the |i−j|>4 filter removes local helical contacts, off-diagonal stripes parallel to the main diagonal indicate parallel β-sheets; stripes perpendicular to it indicate antiparallel β-sheets. The Ramachandran plot scatters every residue's (φ, ψ) pair against the sterically allowed regions. The PAE heatmap renders the predicted-aligned-error matrix.

InterPro / GO / CATH / organism. Database cross-references. InterPro integrates a dozen domain/family signature databases into unified entries with residue-range hits. GO terms attach function/process/location labels with evidence codes. CATH codes position the fold in a four-level structural taxonomy. Organism is the NCBI-taxonomy species name.

Nearest PDB structures. The Foldseek neighbor list gives the closest experimentally determined structures in the PDB, ranked by structural alignment. TM-score near 1 means near-identical fold; near 0.3 means only rough topology match. This is how one finds what a novel AlphaFold prediction most resembles in the solved-structure universe.

Predicted aligned error. PAE(i, j) answers: if I align the predicted and true structures on residue i, how far off (in Å) do I expect residue j to be? A block-diagonal PAE matrix with low values on the blocks and high values off-diagonal is the signature of a multi-domain protein with confidently predicted domains but uncertain inter-domain orientation.

Solvent-accessible surface area. Accessible surface area quantifies burial. A residue with SASA near zero is packed into the hydrophobic core; one with SASA >100 Å² sits on the surface. Computed here via the Shrake–Rupley numerical algorithm with a 1.4 Å probe.

B-factor. B-factor (Debye–Waller factor) reflects atomic displacement in the crystal lattice. It is an experimental observable (units Å²), not a prediction; low values mean the atom is pinned down, high values mean it moves or is heterogeneous across the crystal.

pLDDT. For AlphaFold models, the B-factor field carries pLDDT — the model's own estimate of local accuracy on a 0–100 scale. Regions with pLDDT<50 should be treated as essentially unmodeled; they often correspond to intrinsically disordered segments.

Backbone torsions (φ/ψ). φ (phi) and ψ (psi) are the two rotatable backbone dihedrals per residue: φ is the C(i-1)–N–Cα–C torsion, ψ is the N–Cα–C–N(i+1) torsion, both in degrees on (−180°, 180°]. α-helical residues cluster near (−60°, −45°); β-strand residues near (−120°, +130°). A Ramachandran plot is simply a scatter of (φ, ψ) for every residue.

Radius of gyration, Cα contacts, bounding box. Radius of gyration (Rg) is the root-mean-square distance of Cα atoms from their centroid — a single number for overall size and compactness. A globular domain of N residues has Rg ≈ 2.2·N^0.38 Å; an extended or disordered chain has a much larger Rg. The Cα contact count is the number of residue pairs whose Cα atoms are within 8 Å and are more than four positions apart in sequence — a standard proxy for tertiary packing density. The bounding box is the smallest axis-aligned box enclosing all Cα atoms.

Secondary structure (3-state, P-SEA). Three-state secondary structure (P-SEA) collapses the eight DSSP classes into helix (a), strand (b), and coil (c). P-SEA assigns these from Cα geometry alone — distances and angles — without requiring backbone oxygens, so it works on any Cα trace.

Secondary structure (8-state, DSSP). DSSP 8-state secondary structure assigns each residue one of H (α-helix), G (3₁₀-helix), I (π-helix), E (extended β-strand), B (isolated β-bridge), T (hydrogen-bonded turn), S (bend), or '-' (coil). The assignment is computed from backbone hydrogen-bond geometry via the Kabsch–Sander algorithm.

Foldseek 3Di. A 3Di character summarizes, for each residue, the relative orientation of the Cα frame of its nearest spatial neighbor. Because it encodes fold topology rather than chemistry, 3Di alignments detect remote structural similarity that sequence alignment misses.

mmCIF coordinates. The mmCIF block holds the 3D Cartesian coordinates of each backbone atom (N, Cα, C, O) in ångströms. mmCIF is the PDB's canonical archive format — a tagged-loop text representation of the atomic model.

Sequence. Sequen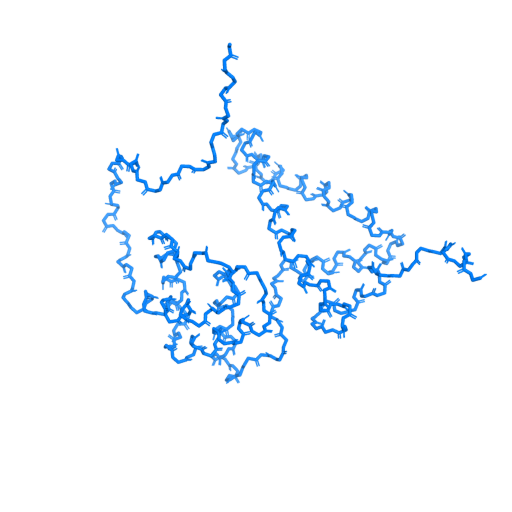ce gives the chain of amino acids in standard one-letter code (A=alanine, C=cysteine, …, Y=tyrosine), read N→C. It is the only feature that is directly encoded by the gene; all structural features are derived from the folded form of this sequence.